Protein AF-0000000080758838 (afdb_homodimer)

InterPro domains:
  IPR000086 NUDIX hydrolase domain [PF00293] (5-120)
  IPR000086 NUDIX hydrolase domain [PS51462] (2-127)
  IPR003561 Mutator MutT [TIGR00586] (2-124)
  IPR015797 NUDIX hydrolase-like domain superfamily [SSF55811] (3-125)
  IPR020084 NUDIX hydrolase, conserved site [PS00893] (37-58)
  IPR020476 NUDIX hydrolase [PR00502] (32-46)
  IPR020476 NUDIX hydrolase [PR00502] (46-61)
  IPR047127 Mutator MutT-like [PTHR47707] (1-128)

Organism: Acetivibrio thermocellus (strain ATCC 27405 / DSM 1237 / JCM 9322 / NBRC 103400 / NCIMB 10682 / NRRL B-4536 / VPI 7372) (NCBI:txid203119)

Structure (mmCIF, N/CA/C/O backbone):
data_AF-0000000080758838-model_v1
#
loop_
_entity.id
_entity.type
_entity.pdbx_description
1 polymer '8-oxo-dGTP diphosphatase'
#
loop_
_atom_site.group_PDB
_atom_site.id
_atom_site.type_symbol
_atom_site.label_atom_id
_atom_site.label_alt_id
_atom_site.label_comp_id
_atom_site.label_asym_id
_atom_site.label_entity_id
_atom_site.label_seq_id
_atom_site.pdbx_PDB_ins_code
_atom_site.Cartn_x
_atom_site.Cartn_y
_atom_site.Cartn_z
_atom_site.occupancy
_atom_site.B_iso_or_equiv
_atom_site.auth_seq_id
_atom_site.auth_comp_id
_atom_site.auth_asym_id
_atom_site.auth_atom_id
_atom_site.pdbx_PDB_model_num
ATOM 1 N N . MET A 1 1 ? 17.234 22.312 -9.531 1 56.88 1 MET A N 1
ATOM 2 C CA . MET A 1 1 ? 16.984 20.875 -9.5 1 56.88 1 MET A CA 1
ATOM 3 C C . MET A 1 1 ? 15.477 20.609 -9.43 1 56.88 1 MET A C 1
ATOM 5 O O . MET A 1 1 ? 14.719 21.406 -8.883 1 56.88 1 MET A O 1
ATOM 9 N N . GLU A 1 2 ? 14.961 19.844 -10.25 1 81.38 2 GLU A N 1
ATOM 10 C CA . GLU A 1 2 ? 13.516 19.625 -10.359 1 81.38 2 GLU A CA 1
ATOM 11 C C . GLU A 1 2 ? 12.938 19.109 -9.039 1 81.38 2 GLU A C 1
ATOM 13 O O . GLU A 1 2 ? 13.539 18.266 -8.383 1 81.38 2 GLU A O 1
ATOM 18 N N . ARG A 1 3 ? 12.039 19.953 -8.43 1 90.69 3 ARG A N 1
ATOM 19 C CA . ARG A 1 3 ? 11.422 19.625 -7.148 1 90.69 3 ARG A CA 1
ATOM 20 C C . ARG A 1 3 ? 10.258 18.656 -7.336 1 90.69 3 ARG A C 1
ATOM 22 O O . ARG A 1 3 ? 9.469 18.797 -8.273 1 90.69 3 ARG A O 1
ATOM 29 N N . ILE A 1 4 ? 10.258 17.656 -6.535 1 92.5 4 ILE A N 1
ATOM 30 C CA . ILE A 1 4 ? 9.164 16.688 -6.539 1 92.5 4 ILE A CA 1
ATOM 31 C C . ILE A 1 4 ? 8.031 17.203 -5.652 1 92.5 4 ILE A C 1
ATOM 33 O O . ILE A 1 4 ? 8.258 17.641 -4.52 1 92.5 4 ILE A O 1
ATOM 37 N N . ARG A 1 5 ? 6.797 17.203 -6.219 1 96.12 5 ARG A N 1
ATOM 38 C CA . ARG A 1 5 ? 5.637 17.641 -5.449 1 96.12 5 ARG A CA 1
ATOM 39 C C . ARG A 1 5 ? 5.008 16.469 -4.703 1 96.12 5 ARG A C 1
ATOM 41 O O . ARG A 1 5 ? 4.691 15.438 -5.305 1 96.12 5 ARG A O 1
ATOM 48 N N . VAL A 1 6 ? 4.906 16.641 -3.379 1 96.06 6 VAL A N 1
ATOM 49 C CA . VAL A 1 6 ? 4.402 15.602 -2.492 1 96.06 6 VAL A CA 1
ATOM 50 C C . VAL A 1 6 ? 3.262 16.156 -1.641 1 96.06 6 VAL A C 1
ATOM 52 O O . VAL A 1 6 ? 3.293 17.312 -1.235 1 96.06 6 VAL A O 1
ATOM 55 N N . THR A 1 7 ? 2.229 15.273 -1.434 1 97.94 7 THR A N 1
ATOM 56 C CA . THR A 1 7 ? 1.111 15.727 -0.614 1 97.94 7 THR A CA 1
ATOM 57 C C . THR A 1 7 ? 1.158 15.078 0.769 1 97.94 7 THR A C 1
ATOM 59 O O . THR A 1 7 ? 1.726 14 0.937 1 97.94 7 THR A O 1
ATOM 62 N N . ALA A 1 8 ? 0.613 15.789 1.755 1 98.06 8 ALA A N 1
ATOM 63 C CA . ALA A 1 8 ? 0.454 15.32 3.131 1 98.06 8 ALA A CA 1
ATOM 64 C C . ALA A 1 8 ? -0.954 15.609 3.646 1 98.06 8 ALA A C 1
ATOM 66 O O . ALA A 1 8 ? -1.456 16.734 3.508 1 98.06 8 ALA A O 1
ATOM 67 N N . GLY A 1 9 ? -1.593 14.633 4.176 1 98.31 9 GLY A N 1
ATOM 68 C CA . GLY A 1 9 ? -2.936 14.781 4.711 1 98.31 9 GLY A CA 1
ATOM 69 C C . GLY A 1 9 ? -2.961 14.945 6.219 1 98.31 9 GLY A C 1
ATOM 70 O O . GLY A 1 9 ? -2.51 14.062 6.953 1 98.31 9 GLY A O 1
ATOM 71 N N . ILE A 1 10 ? -3.494 16.047 6.652 1 98.31 10 ILE A N 1
ATOM 72 C CA . ILE A 1 10 ? -3.703 16.297 8.07 1 98.31 10 ILE A CA 1
ATOM 73 C C . ILE A 1 10 ? -5.117 15.875 8.469 1 98.31 10 ILE A C 1
ATOM 75 O O . ILE A 1 10 ? -6.082 16.594 8.203 1 98.31 10 ILE A O 1
ATOM 79 N N . ILE A 1 11 ? -5.207 14.734 9.102 1 97.56 11 ILE A N 1
ATOM 80 C CA . ILE A 1 11 ? -6.496 14.188 9.516 1 97.56 11 ILE A CA 1
ATOM 81 C C . ILE A 1 11 ? -6.652 14.328 11.031 1 97.56 11 ILE A C 1
ATOM 83 O O . ILE A 1 11 ? -5.879 13.75 11.797 1 97.56 11 ILE A O 1
ATOM 87 N N . ILE A 1 12 ? -7.629 15.086 11.352 1 94.38 12 ILE A N 1
ATOM 88 C CA . ILE A 1 12 ? -7.836 15.375 12.766 1 94.38 12 ILE A CA 1
ATOM 89 C C . ILE A 1 12 ? -9.156 14.766 13.234 1 94.38 12 ILE A C 1
ATOM 91 O O . ILE A 1 12 ? -10.172 14.875 12.547 1 94.38 12 ILE A O 1
ATOM 95 N N . ASN A 1 13 ? -9.047 14 14.258 1 92.12 13 ASN A N 1
ATOM 96 C CA . ASN A 1 13 ? -10.211 13.398 14.906 1 92.12 13 ASN A CA 1
ATOM 97 C C . ASN A 1 13 ? -10.117 13.508 16.422 1 92.12 13 ASN A C 1
ATOM 99 O O . ASN A 1 13 ? -9.188 12.977 17.031 1 92.12 13 ASN A O 1
ATOM 103 N N . ASN A 1 14 ? -11.164 14.133 17.016 1 92.12 14 ASN A N 1
ATOM 104 C CA . ASN A 1 14 ? -11.219 14.266 18.469 1 92.12 14 ASN A CA 1
ATOM 105 C C . ASN A 1 14 ? -9.898 14.797 19.031 1 92.12 14 ASN A C 1
ATOM 107 O O . ASN A 1 14 ? -9.312 14.172 19.922 1 92.12 14 ASN A O 1
ATOM 111 N N . ASP A 1 15 ? -9.344 15.867 18.469 1 92.94 15 ASP A N 1
ATOM 112 C CA . ASP A 1 15 ? -8.164 16.609 18.906 1 92.94 15 ASP A CA 1
ATOM 113 C C . ASP A 1 15 ? -6.898 15.781 18.75 1 92.94 15 ASP A C 1
ATOM 115 O O . ASP A 1 15 ? -5.879 16.062 19.391 1 92.94 15 ASP A O 1
ATOM 119 N N . LYS A 1 16 ? -7.043 14.773 18.031 1 96.19 16 LYS A N 1
ATOM 120 C CA . LYS A 1 16 ? -5.875 13.969 17.672 1 96.19 16 LYS A CA 1
ATOM 121 C C . LYS A 1 16 ? -5.605 14.016 16.172 1 96.19 16 LYS A C 1
ATOM 123 O O . LYS A 1 16 ? -6.535 14.133 15.375 1 96.19 16 LYS A O 1
ATOM 128 N N . VAL A 1 17 ? -4.352 13.898 15.883 1 97.5 17 VAL A N 1
ATOM 129 C CA . VAL A 1 17 ? -3.941 13.922 14.484 1 97.5 17 VAL A CA 1
ATOM 130 C C . VAL A 1 17 ? -3.312 12.586 14.109 1 97.5 17 VAL A C 1
ATOM 132 O O . VAL A 1 17 ? -2.578 11.992 14.898 1 97.5 17 VAL A O 1
ATOM 135 N N . LEU A 1 18 ? -3.623 12.141 12.906 1 97.44 18 LEU A N 1
ATOM 136 C CA . LEU A 1 18 ? -3.109 10.867 12.414 1 97.44 18 LEU A CA 1
ATOM 137 C C . LEU A 1 18 ? -1.712 11.039 11.828 1 97.44 18 LEU A C 1
ATOM 139 O O . LEU A 1 18 ? -1.497 11.891 10.961 1 97.44 18 LEU A O 1
ATOM 143 N N . ILE A 1 19 ? -0.717 10.266 12.328 1 97.62 19 ILE A N 1
ATOM 144 C CA . ILE A 1 19 ? 0.605 10.203 11.719 1 97.62 19 ILE A CA 1
ATOM 145 C C . ILE A 1 19 ? 0.979 8.75 11.445 1 97.62 19 ILE A C 1
ATOM 147 O O . ILE A 1 19 ? 0.386 7.828 12.008 1 97.62 19 ILE A O 1
ATOM 151 N N . THR A 1 20 ? 1.889 8.531 10.516 1 95.12 20 THR A N 1
ATOM 152 C CA . THR A 1 20 ? 2.352 7.207 10.125 1 95.12 20 THR A CA 1
ATOM 153 C C . THR A 1 20 ? 3.871 7.109 10.234 1 95.12 20 THR A C 1
ATOM 155 O O . THR A 1 20 ? 4.574 8.109 10.078 1 95.12 20 THR A O 1
ATOM 158 N N . ARG A 1 21 ? 4.309 5.891 10.562 1 93 21 ARG A N 1
ATOM 159 C CA . ARG A 1 21 ? 5.746 5.668 10.711 1 93 21 ARG A CA 1
ATOM 160 C C . ARG A 1 21 ? 6.309 4.922 9.5 1 93 21 ARG A C 1
ATOM 162 O O . ARG A 1 21 ? 5.742 3.92 9.062 1 93 21 ARG A O 1
ATOM 169 N N . ARG A 1 22 ? 7.402 5.496 9.023 1 87.5 22 ARG A N 1
ATOM 170 C CA . ARG A 1 22 ? 8.094 4.816 7.938 1 87.5 22 ARG A CA 1
ATOM 171 C C . ARG A 1 22 ? 8.602 3.447 8.383 1 87.5 22 ARG A C 1
ATOM 173 O O . ARG A 1 22 ? 9.242 3.326 9.43 1 87.5 22 ARG A O 1
ATOM 180 N N . ALA A 1 23 ? 8.391 2.465 7.578 1 81.62 23 ALA A N 1
ATOM 181 C CA . ALA A 1 23 ? 8.766 1.089 7.887 1 81.62 23 ALA A CA 1
ATOM 182 C C . ALA A 1 23 ? 10.281 0.921 7.867 1 81.62 23 ALA A C 1
ATOM 184 O O . ALA A 1 23 ? 11 1.734 7.273 1 81.62 23 ALA A O 1
ATOM 185 N N . PRO A 1 24 ? 10.883 -0.05 8.562 1 76.44 24 PRO A N 1
ATOM 186 C CA . PRO A 1 24 ? 12.328 -0.247 8.711 1 76.44 24 PRO A CA 1
ATOM 187 C C . PRO A 1 24 ? 13.047 -0.341 7.367 1 76.44 24 PRO A C 1
ATOM 189 O O . PRO A 1 24 ? 14.211 0.054 7.258 1 76.44 24 PRO A O 1
ATOM 192 N N . ASN A 1 25 ? 12.445 -0.751 6.352 1 71.06 25 ASN A N 1
ATOM 193 C CA . ASN A 1 25 ? 13.141 -0.946 5.086 1 71.06 25 ASN A CA 1
ATOM 194 C C . ASN A 1 25 ? 12.906 0.223 4.133 1 71.06 25 ASN A C 1
ATOM 196 O O . ASN A 1 25 ? 13.336 0.184 2.977 1 71.06 25 ASN A O 1
ATOM 200 N N . GLU A 1 26 ? 12.352 1.228 4.613 1 74.88 26 GLU A N 1
ATOM 201 C CA . GLU A 1 26 ? 12.07 2.422 3.822 1 74.88 26 GLU A CA 1
ATOM 202 C C . GLU A 1 26 ? 13.094 3.518 4.094 1 74.88 26 GLU A C 1
ATOM 204 O O . GLU A 1 26 ? 13.859 3.438 5.059 1 74.88 26 GLU A O 1
ATOM 209 N N . ASN A 1 27 ? 13.141 4.418 3.121 1 77.56 27 ASN A N 1
ATOM 210 C CA . ASN A 1 27 ? 13.891 5.633 3.418 1 77.56 27 ASN A CA 1
ATOM 211 C C . ASN A 1 27 ? 13.344 6.348 4.648 1 77.56 27 ASN A C 1
ATOM 213 O O . ASN A 1 27 ? 12.125 6.406 4.848 1 77.56 27 ASN A O 1
ATOM 217 N N . PHE A 1 28 ? 14.273 6.824 5.535 1 85.81 28 PHE A N 1
ATOM 218 C CA . PHE A 1 28 ? 13.914 7.531 6.762 1 85.81 28 PHE A CA 1
ATOM 219 C C . PHE A 1 28 ? 13.148 6.613 7.711 1 85.81 28 PHE A C 1
ATOM 221 O O . PHE A 1 28 ? 12.164 7.023 8.32 1 85.81 28 PHE A O 1
ATOM 228 N N . ALA A 1 29 ? 13.641 5.395 7.742 1 85.56 29 ALA A N 1
ATOM 229 C CA . ALA A 1 29 ? 13 4.363 8.555 1 85.56 29 ALA A CA 1
ATOM 230 C C . ALA A 1 29 ? 12.844 4.824 10 1 85.56 29 ALA A C 1
ATOM 232 O O . ALA A 1 29 ? 13.766 5.398 10.578 1 85.56 29 ALA A O 1
ATOM 233 N N . GLY A 1 30 ? 11.617 4.594 10.508 1 90.06 30 GLY A N 1
ATOM 234 C CA . GLY A 1 30 ? 11.359 4.914 11.898 1 90.06 30 GLY A CA 1
ATOM 235 C C . GLY A 1 30 ? 10.82 6.316 12.094 1 90.06 30 GLY A C 1
ATOM 236 O O . GLY A 1 30 ? 10.289 6.641 13.164 1 90.06 30 GLY A O 1
ATOM 237 N N . GLY A 1 31 ? 10.977 7.148 11.055 1 94.5 31 GLY A N 1
ATOM 238 C CA . GLY A 1 31 ? 10.453 8.5 11.133 1 94.5 31 GLY A CA 1
ATOM 239 C C . GLY A 1 31 ? 8.945 8.562 10.953 1 94.5 31 GLY A C 1
ATOM 240 O O . GLY A 1 31 ? 8.367 7.777 10.203 1 94.5 31 GLY A O 1
ATOM 241 N N . TRP A 1 32 ? 8.328 9.492 11.664 1 96.69 32 TRP A N 1
ATOM 242 C CA . TRP A 1 32 ? 6.895 9.719 11.539 1 96.69 32 TRP A CA 1
ATOM 243 C C . TRP A 1 32 ? 6.598 10.828 10.539 1 96.69 32 TRP A C 1
ATOM 245 O O . TRP A 1 32 ? 7.395 11.75 10.375 1 96.69 32 TRP A O 1
ATOM 255 N N . GLU A 1 33 ? 5.523 10.633 9.891 1 97.12 33 GLU A N 1
ATOM 256 C CA . GLU A 1 33 ? 5.109 11.633 8.914 1 97.12 33 GLU A CA 1
ATOM 257 C C . GLU A 1 33 ? 3.594 11.641 8.734 1 97.12 33 GLU A C 1
ATOM 259 O O . GLU A 1 33 ? 2.904 10.734 9.211 1 97.12 33 GLU A O 1
ATOM 264 N N . PHE A 1 34 ? 3.098 12.781 8.188 1 98.06 34 PHE A N 1
ATOM 265 C CA . PHE A 1 34 ? 1.712 12.789 7.734 1 98.06 34 PHE A CA 1
ATOM 266 C C . PHE A 1 34 ? 1.54 11.906 6.504 1 98.06 34 PHE A C 1
ATOM 268 O O . PHE A 1 34 ? 2.391 11.906 5.609 1 98.06 34 PHE A O 1
ATOM 275 N N . PRO A 1 35 ? 0.499 11.07 6.559 1 96.25 35 PRO A N 1
ATOM 276 C CA . PRO A 1 35 ? 0.304 10.219 5.387 1 96.25 35 PRO A CA 1
ATOM 277 C C . PRO A 1 35 ? 0.056 11.016 4.109 1 96.25 35 PRO A C 1
ATOM 279 O O . PRO A 1 35 ? -0.562 12.086 4.156 1 96.25 35 PRO A O 1
ATOM 282 N N . GLY A 1 36 ? 0.471 10.492 3.002 1 94.5 36 GLY A N 1
ATOM 283 C CA . GLY A 1 36 ? 0.402 11.109 1.687 1 94.5 36 GLY A CA 1
ATOM 284 C C . GLY A 1 36 ? 1.369 10.492 0.689 1 94.5 36 GLY A C 1
ATOM 285 O O . GLY A 1 36 ? 1.672 9.305 0.761 1 94.5 36 GLY A O 1
ATOM 286 N N . GLY A 1 37 ? 1.716 11.336 -0.362 1 92.25 37 GLY A N 1
ATOM 287 C CA . GLY A 1 37 ? 2.619 10.781 -1.356 1 92.25 37 GLY A CA 1
ATOM 288 C C . GLY A 1 37 ? 2.857 11.711 -2.531 1 92.25 37 GLY A C 1
ATOM 289 O O . GLY A 1 37 ? 2.461 12.883 -2.496 1 92.25 37 GLY A O 1
ATOM 290 N N . LYS A 1 38 ? 3.543 11.133 -3.506 1 91.19 38 LYS A N 1
ATOM 291 C CA . LYS A 1 38 ? 3.969 11.914 -4.66 1 91.19 38 LYS A CA 1
ATOM 292 C C . LYS A 1 38 ? 2.807 12.164 -5.617 1 91.19 38 LYS A C 1
ATOM 294 O O . LYS A 1 38 ? 1.995 11.273 -5.863 1 91.19 38 LYS A O 1
ATOM 299 N N . ILE A 1 39 ? 2.764 13.383 -6.141 1 92.31 39 ILE A N 1
ATOM 300 C CA . ILE A 1 39 ? 1.761 13.75 -7.133 1 92.31 39 ILE A CA 1
ATOM 301 C C . ILE A 1 39 ? 2.148 13.18 -8.492 1 92.31 39 ILE A C 1
ATOM 303 O O . ILE A 1 39 ? 3.289 13.328 -8.938 1 92.31 39 ILE A O 1
ATOM 307 N N . GLU A 1 40 ? 1.249 12.445 -9.102 1 81.88 40 GLU A N 1
ATOM 308 C CA . GLU A 1 40 ? 1.467 11.906 -10.438 1 81.88 40 GLU A CA 1
ATOM 309 C C . GLU A 1 40 ? 1.06 12.906 -11.516 1 81.88 40 GLU A C 1
ATOM 311 O O . GLU A 1 40 ? 0.452 13.938 -11.219 1 81.88 40 GLU A O 1
ATOM 316 N N . ALA A 1 41 ? 1.342 12.445 -12.734 1 83.69 41 ALA A N 1
ATOM 317 C CA . ALA A 1 41 ? 1.041 13.328 -13.859 1 83.69 41 ALA A CA 1
ATOM 318 C C . ALA A 1 41 ? -0.465 13.508 -14.031 1 83.69 41 ALA A C 1
ATOM 320 O O . ALA A 1 41 ? -1.231 12.555 -13.859 1 83.69 41 ALA A O 1
ATOM 321 N N . ASP A 1 42 ? -1 14.719 -14.25 1 88.56 42 ASP A N 1
ATOM 322 C CA . ASP A 1 42 ? -2.371 15.055 -14.617 1 88.56 42 ASP A CA 1
ATOM 323 C C . ASP A 1 42 ? -3.305 14.953 -13.414 1 88.56 42 ASP A C 1
ATOM 325 O O . ASP A 1 42 ? -4.484 14.625 -13.562 1 88.56 42 ASP A O 1
ATOM 329 N N . GLU A 1 43 ? -2.822 14.961 -12.195 1 90.75 43 GLU A N 1
ATOM 330 C CA . GLU A 1 43 ? -3.689 14.984 -11.023 1 90.75 43 GLU A CA 1
ATOM 331 C C . GLU A 1 43 ? -3.449 16.234 -10.188 1 90.75 43 GLU A C 1
ATOM 333 O O . GLU A 1 43 ? -2.336 16.766 -10.164 1 90.75 43 GLU A O 1
ATOM 338 N N . THR A 1 44 ? -4.543 16.734 -9.594 1 95.88 44 THR A N 1
ATOM 339 C CA . THR A 1 44 ? -4.41 17.812 -8.625 1 95.88 44 THR A CA 1
ATOM 340 C C . THR A 1 44 ? -3.875 17.281 -7.293 1 95.88 44 THR A C 1
ATOM 342 O O . THR A 1 44 ? -3.934 16.094 -7.027 1 95.88 44 THR A O 1
ATOM 345 N N . PRO A 1 45 ? -3.357 18.156 -6.484 1 96.5 45 PRO A N 1
ATOM 346 C CA . PRO A 1 45 ? -2.893 17.734 -5.164 1 96.5 45 PRO A CA 1
ATOM 347 C C . PRO A 1 45 ? -3.988 17.047 -4.34 1 96.5 45 PRO A C 1
ATOM 349 O O . PRO A 1 45 ? -3.723 16.078 -3.639 1 96.5 45 PRO A O 1
ATOM 352 N N . GLU A 1 46 ? -5.168 17.578 -4.469 1 97.19 46 GLU A N 1
ATOM 353 C CA . GLU A 1 46 ? -6.293 17.016 -3.729 1 97.19 46 GLU A CA 1
ATOM 354 C C . GLU A 1 46 ? -6.613 15.609 -4.207 1 97.19 46 GLU A C 1
ATOM 356 O O . GLU A 1 46 ? -6.855 14.711 -3.395 1 97.19 46 GLU A O 1
ATOM 361 N N . GLU A 1 47 ? -6.613 15.445 -5.461 1 94.88 47 GLU A N 1
ATOM 362 C CA . GLU A 1 47 ? -6.852 14.133 -6.051 1 94.88 47 GLU A CA 1
ATOM 363 C C . GLU A 1 47 ? -5.762 13.141 -5.652 1 94.88 47 GLU A C 1
ATOM 365 O O . GLU A 1 47 ? -6.047 11.984 -5.348 1 94.88 47 GLU A O 1
ATOM 370 N N . CYS A 1 48 ? -4.535 13.594 -5.758 1 93.19 48 CYS A N 1
ATOM 371 C CA . CYS A 1 48 ? -3.395 12.789 -5.344 1 93.19 48 CYS A CA 1
ATOM 372 C C . CYS A 1 48 ? -3.562 12.297 -3.91 1 93.19 48 CYS A C 1
ATOM 374 O O . CYS A 1 48 ? -3.416 11.109 -3.633 1 93.19 48 CYS A O 1
ATOM 376 N N . LEU A 1 49 ? -3.912 13.227 -3.053 1 95.88 49 LEU A N 1
ATOM 377 C CA . LEU A 1 49 ? -4.02 12.93 -1.629 1 95.88 49 LEU A CA 1
ATOM 378 C C . LEU A 1 49 ? -5.113 11.898 -1.372 1 95.88 49 LEU A C 1
ATOM 380 O O . LEU A 1 49 ? -4.914 10.945 -0.616 1 95.88 49 LEU A O 1
ATOM 384 N N . ALA A 1 50 ? -6.27 12.086 -2.006 1 94.56 50 ALA A N 1
ATOM 385 C CA . ALA A 1 50 ? -7.375 11.141 -1.873 1 94.56 50 ALA A CA 1
ATOM 386 C C . ALA A 1 50 ? -6.957 9.742 -2.33 1 94.56 50 ALA A C 1
ATOM 388 O O . ALA A 1 50 ? -7.254 8.75 -1.663 1 94.56 50 ALA A O 1
ATOM 389 N N . ARG A 1 51 ? -6.277 9.672 -3.41 1 86.06 51 ARG A N 1
ATOM 390 C CA . ARG A 1 51 ? -5.82 8.391 -3.953 1 86.06 51 ARG A CA 1
ATOM 391 C C . ARG A 1 51 ? -4.789 7.746 -3.035 1 86.06 51 ARG A C 1
ATOM 393 O O . ARG A 1 51 ? -4.902 6.562 -2.707 1 86.06 51 ARG A O 1
ATOM 400 N N . GLU A 1 52 ? -3.785 8.445 -2.633 1 89.12 52 GLU A N 1
ATOM 401 C CA . GLU A 1 52 ? -2.711 7.922 -1.796 1 89.12 52 GLU A CA 1
ATOM 402 C C . GLU A 1 52 ? -3.252 7.395 -0.47 1 89.12 52 GLU A C 1
ATOM 404 O O . GLU A 1 52 ? -2.811 6.352 0.014 1 89.12 52 GLU A O 1
ATOM 409 N N . LEU A 1 53 ? -4.199 8.109 0.18 1 92.38 53 LEU A N 1
ATOM 410 C CA . LEU A 1 53 ? -4.727 7.703 1.479 1 92.38 53 LEU A CA 1
ATOM 411 C C . LEU A 1 53 ? -5.59 6.453 1.352 1 92.38 53 LEU A C 1
ATOM 413 O O . LEU A 1 53 ? -5.621 5.621 2.26 1 92.38 53 LEU A O 1
ATOM 417 N N . LYS A 1 54 ? -6.25 6.363 0.232 1 86.88 54 LYS A N 1
ATOM 418 C CA . LYS A 1 54 ? -6.969 5.121 -0.054 1 86.88 54 LYS A CA 1
ATOM 419 C C . LYS A 1 54 ? -6.004 3.951 -0.212 1 86.88 54 LYS A C 1
ATOM 421 O O . LYS A 1 54 ? -6.219 2.881 0.357 1 86.88 54 LYS A O 1
ATOM 426 N N . GLU A 1 55 ? -4.949 4.184 -0.897 1 77.31 55 GLU A N 1
ATOM 427 C CA . GLU A 1 55 ? -3.967 3.137 -1.177 1 77.31 55 GLU A CA 1
ATOM 428 C C . GLU A 1 55 ? -3.184 2.766 0.079 1 77.31 55 GLU A C 1
ATOM 430 O O . GLU A 1 55 ? -2.945 1.585 0.342 1 77.31 55 GLU A O 1
ATOM 435 N N . GLU A 1 56 ? -2.74 3.744 0.853 1 84.31 56 GLU A N 1
ATOM 436 C CA . GLU A 1 56 ? -1.85 3.523 1.988 1 84.31 56 GLU A CA 1
ATOM 437 C C . GLU A 1 56 ? -2.625 3.045 3.213 1 84.31 56 GLU A C 1
ATOM 439 O O . GLU A 1 56 ? -2.135 2.209 3.977 1 84.31 56 GLU A O 1
ATOM 444 N N . LEU A 1 57 ? -3.852 3.588 3.355 1 87.44 57 LEU A N 1
ATOM 445 C CA . LEU A 1 57 ? -4.547 3.416 4.625 1 87.44 57 LEU A CA 1
ATOM 446 C C . LEU A 1 57 ? -5.949 2.861 4.406 1 87.44 57 LEU A C 1
ATOM 448 O O . LEU A 1 57 ? -6.676 2.596 5.367 1 87.44 57 LEU A O 1
ATOM 452 N N . ASN A 1 58 ? -6.367 2.777 3.209 1 83.75 58 ASN A N 1
ATOM 453 C CA . ASN A 1 58 ? -7.68 2.262 2.832 1 83.75 58 ASN A CA 1
ATOM 454 C C . ASN A 1 58 ? -8.805 3.137 3.381 1 83.75 58 ASN A C 1
ATOM 456 O O . ASN A 1 58 ? -9.82 2.625 3.846 1 83.75 58 ASN A O 1
ATOM 460 N N . ILE A 1 59 ? -8.617 4.41 3.314 1 89.56 59 ILE A N 1
ATOM 461 C CA . ILE A 1 59 ? -9.656 5.328 3.771 1 89.56 59 ILE A CA 1
ATOM 462 C C . ILE A 1 59 ? -10.008 6.309 2.654 1 89.56 59 ILE A C 1
ATOM 464 O O . ILE A 1 59 ? -9.148 6.668 1.844 1 89.56 59 ILE A O 1
ATOM 468 N N . THR A 1 60 ? -11.273 6.695 2.643 1 93.81 60 THR A N 1
ATOM 469 C CA . THR A 1 60 ? -11.758 7.766 1.78 1 93.81 60 THR A CA 1
ATOM 470 C C . THR A 1 60 ? -11.859 9.078 2.555 1 93.81 60 THR A C 1
ATOM 472 O O . THR A 1 60 ? -12.43 9.117 3.646 1 93.81 60 THR A O 1
ATOM 475 N N . VAL A 1 61 ? -11.234 10.086 1.937 1 96.5 61 VAL A N 1
ATOM 476 C CA . VAL A 1 61 ? -11.211 11.336 2.684 1 96.5 61 VAL A CA 1
ATOM 477 C C . VAL A 1 61 ? -11.836 12.453 1.847 1 96.5 61 VAL A C 1
ATOM 479 O O . VAL A 1 61 ? -11.891 12.359 0.618 1 96.5 61 VAL A O 1
ATOM 482 N N . SER A 1 62 ? -12.406 13.375 2.545 1 96.56 62 SER A N 1
ATOM 483 C CA . SER A 1 62 ? -12.703 14.695 1.989 1 96.56 62 SER A CA 1
ATOM 484 C C . SER A 1 62 ? -11.594 15.688 2.297 1 96.56 62 SER A C 1
ATOM 486 O O . SER A 1 62 ? -11.188 15.836 3.453 1 96.56 62 SER A O 1
ATOM 488 N N . VAL A 1 63 ? -11.078 16.312 1.222 1 96.38 63 VAL A N 1
ATOM 489 C CA . VAL A 1 63 ? -10.047 17.328 1.415 1 96.38 63 VAL A CA 1
ATOM 490 C C . VAL A 1 63 ? -10.703 18.672 1.735 1 96.38 63 VAL A C 1
ATOM 492 O O . VAL A 1 63 ? -11.406 19.234 0.899 1 96.38 63 VAL A O 1
ATOM 495 N N . GLU A 1 64 ? -10.531 19.172 2.941 1 92.81 64 GLU A N 1
ATOM 496 C CA . GLU A 1 64 ? -11.273 20.312 3.465 1 92.81 64 GLU A CA 1
ATOM 497 C C . GLU A 1 64 ? -10.617 21.641 3.066 1 92.81 64 GLU A C 1
ATOM 499 O O . GLU A 1 64 ? -11.297 22.641 2.852 1 92.81 64 GLU A O 1
ATOM 504 N N . GLY A 1 65 ? -9.219 21.594 3.234 1 94.62 65 GLY A N 1
ATOM 505 C CA . GLY A 1 65 ? -8.562 22.859 2.918 1 94.62 65 GLY A CA 1
ATOM 506 C C . GLY A 1 65 ? -7.051 22.766 2.949 1 94.62 65 GLY A C 1
ATOM 507 O O . GLY A 1 65 ? -6.488 21.875 3.572 1 94.62 65 GLY A O 1
ATOM 508 N N . PHE A 1 66 ? -6.543 23.844 2.258 1 97.25 66 PHE A N 1
ATOM 509 C CA . PHE A 1 66 ? -5.094 23.984 2.189 1 97.25 66 PHE A CA 1
ATOM 510 C C . PHE A 1 66 ? -4.527 24.406 3.539 1 97.25 66 PHE A C 1
ATOM 512 O O . PHE A 1 66 ? -5.098 25.266 4.215 1 97.25 66 PHE A O 1
ATOM 519 N N . CYS A 1 67 ? -3.504 23.719 3.973 1 97.25 67 CYS A N 1
ATOM 520 C CA . CYS A 1 67 ? -2.811 24.094 5.199 1 97.25 67 CYS A CA 1
ATOM 521 C C . CYS A 1 67 ? -1.574 24.922 4.891 1 97.25 67 CYS A C 1
ATOM 523 O O . CYS A 1 67 ? -1.561 26.141 5.125 1 97.25 67 CYS A O 1
ATOM 525 N N . THR A 1 68 ? -0.594 24.25 4.332 1 97.62 68 THR A N 1
ATOM 526 C CA . THR A 1 68 ? 0.638 24.953 3.98 1 97.62 68 THR A CA 1
ATOM 527 C C . THR A 1 68 ? 1.446 24.141 2.969 1 97.62 68 THR A C 1
ATOM 529 O O . THR A 1 68 ? 1.079 23.016 2.629 1 97.62 68 THR A O 1
ATOM 532 N N . GLU A 1 69 ? 2.393 24.844 2.445 1 97.5 69 GLU A N 1
ATOM 533 C CA . GLU A 1 69 ? 3.381 24.219 1.564 1 97.5 69 GLU A CA 1
ATOM 534 C C . GLU A 1 69 ? 4.797 24.453 2.074 1 97.5 69 GLU A C 1
ATOM 536 O O . GLU A 1 69 ? 5.168 25.594 2.396 1 97.5 69 GLU A O 1
ATOM 541 N N . VAL A 1 70 ? 5.535 23.297 2.158 1 97.31 70 VAL A N 1
ATOM 542 C CA . VAL A 1 70 ? 6.875 23.375 2.734 1 97.31 70 VAL A CA 1
ATOM 543 C C . VAL A 1 70 ? 7.898 22.844 1.729 1 97.31 70 VAL A C 1
ATOM 545 O O . VAL A 1 70 ? 7.93 21.656 1.435 1 97.31 70 VAL A O 1
ATOM 548 N N . PRO A 1 71 ? 8.734 23.828 1.256 1 96.69 71 PRO A N 1
ATOM 549 C CA . PRO A 1 71 ? 9.891 23.344 0.492 1 96.69 71 PRO A CA 1
ATOM 550 C C . PRO A 1 71 ? 10.977 22.75 1.382 1 96.69 71 PRO A C 1
ATOM 552 O O . PRO A 1 71 ? 11.297 23.312 2.432 1 96.69 71 PRO A O 1
ATOM 555 N N . TYR A 1 72 ? 11.438 21.562 0.991 1 95.31 72 TYR A N 1
ATOM 556 C CA . TYR A 1 72 ? 12.5 20.922 1.76 1 95.31 72 TYR A CA 1
ATOM 557 C C . TYR A 1 72 ? 13.523 20.266 0.837 1 95.31 72 TYR A C 1
ATOM 559 O O . TYR A 1 72 ? 13.156 19.562 -0.102 1 95.31 72 TYR A O 1
ATOM 567 N N . ASP A 1 73 ? 14.82 20.531 1.192 1 94.06 73 ASP A N 1
ATOM 568 C CA . ASP A 1 73 ? 15.914 19.969 0.406 1 94.06 73 ASP A CA 1
ATOM 569 C C . ASP A 1 73 ? 16.641 18.875 1.181 1 94.06 73 ASP A C 1
ATOM 571 O O . ASP A 1 73 ? 17.375 19.156 2.131 1 94.06 73 ASP A O 1
ATOM 575 N N . TYR A 1 74 ? 16.328 17.656 0.716 1 90.25 74 TYR A N 1
ATOM 576 C CA . TYR A 1 74 ? 17.172 16.578 1.216 1 90.25 74 TYR A CA 1
ATOM 577 C C . TYR A 1 74 ? 18.5 16.516 0.479 1 90.25 74 TYR A C 1
ATOM 579 O O . TYR A 1 74 ? 18.75 17.328 -0.413 1 90.25 74 TYR A O 1
ATOM 587 N N . ASP A 1 75 ? 19.438 15.617 0.871 1 87 75 ASP A N 1
ATOM 588 C CA . ASP A 1 75 ? 20.75 15.523 0.24 1 87 75 ASP A CA 1
ATOM 589 C C . ASP A 1 75 ? 20.625 15.156 -1.238 1 87 75 ASP A C 1
ATOM 591 O O . ASP A 1 75 ? 21.328 15.711 -2.082 1 87 75 ASP A O 1
ATOM 595 N N . ASP A 1 76 ? 19.75 14.328 -1.598 1 85.94 76 ASP A N 1
ATOM 596 C CA . ASP A 1 76 ? 19.703 13.766 -2.943 1 85.94 76 ASP A CA 1
ATOM 597 C C . ASP A 1 76 ? 18.438 14.211 -3.676 1 85.94 76 ASP A C 1
ATOM 599 O O . ASP A 1 76 ? 18.312 13.992 -4.883 1 85.94 76 ASP A O 1
ATOM 603 N N . ILE A 1 77 ? 17.516 14.789 -2.938 1 85.88 77 ILE A N 1
ATOM 604 C CA . ILE A 1 77 ? 16.25 15.141 -3.572 1 85.88 77 ILE A CA 1
ATOM 605 C C . ILE A 1 77 ? 15.688 16.422 -2.936 1 85.88 77 ILE A C 1
ATOM 607 O O . ILE A 1 77 ? 15.953 16.703 -1.764 1 85.88 77 ILE A O 1
ATOM 611 N N . SER A 1 78 ? 14.969 17.156 -3.73 1 94.62 78 SER A N 1
ATOM 612 C CA . SER A 1 78 ? 14.219 18.312 -3.26 1 94.62 78 SER A CA 1
ATOM 613 C C . SER A 1 78 ? 12.719 18.109 -3.436 1 94.62 78 SER A C 1
ATOM 615 O O . SER A 1 78 ? 12.266 17.672 -4.496 1 94.62 78 SER A O 1
ATOM 617 N N . ILE A 1 79 ? 11.977 18.453 -2.309 1 94.31 79 ILE A N 1
ATOM 618 C CA . ILE A 1 79 ? 10.539 18.234 -2.418 1 94.31 79 ILE A CA 1
ATOM 619 C C . ILE A 1 79 ? 9.789 19.5 -2.016 1 94.31 79 ILE A C 1
ATOM 621 O O . ILE A 1 79 ? 10.328 20.359 -1.312 1 94.31 79 ILE A O 1
ATOM 625 N N . ASP A 1 80 ? 8.609 19.656 -2.58 1 97.19 80 ASP A N 1
ATOM 626 C CA . ASP A 1 80 ? 7.57 20.547 -2.059 1 97.19 80 ASP A CA 1
ATOM 627 C C . ASP A 1 80 ? 6.449 19.75 -1.399 1 97.19 80 ASP A C 1
ATOM 629 O O . ASP A 1 80 ? 5.656 19.094 -2.084 1 97.19 80 ASP A O 1
ATOM 633 N N . LEU A 1 81 ? 6.438 19.797 -0.107 1 97.62 81 LEU A N 1
ATOM 634 C CA . LEU A 1 81 ? 5.41 19.094 0.653 1 97.62 81 LEU A CA 1
ATOM 635 C C . LEU A 1 81 ? 4.172 19.969 0.838 1 97.62 81 LEU A C 1
ATOM 637 O O . LEU A 1 81 ? 4.238 21.016 1.485 1 97.62 81 LEU A O 1
ATOM 641 N N . ILE A 1 82 ? 3.094 19.547 0.23 1 98.12 82 ILE A N 1
ATOM 642 C CA . ILE A 1 82 ? 1.849 20.297 0.241 1 98.12 82 ILE A CA 1
ATOM 643 C C . ILE A 1 82 ? 0.855 19.656 1.199 1 98.12 82 ILE A C 1
ATOM 645 O O . ILE A 1 82 ? 0.396 18.531 0.96 1 98.12 82 ILE A O 1
ATOM 649 N N . ALA A 1 83 ? 0.488 20.359 2.227 1 98.5 83 ALA A N 1
ATOM 650 C CA . ALA A 1 83 ? -0.326 19.797 3.303 1 98.5 83 ALA A CA 1
ATOM 651 C C . ALA A 1 83 ? -1.766 20.297 3.217 1 98.5 83 ALA A C 1
ATOM 653 O O . ALA A 1 83 ? -2.006 21.484 2.975 1 98.5 83 ALA A O 1
ATOM 654 N N . TYR A 1 84 ? -2.689 19.375 3.352 1 98.44 84 TYR A N 1
ATOM 655 C CA . TYR A 1 84 ? -4.117 19.688 3.359 1 98.44 84 TYR A CA 1
ATOM 656 C C . TYR A 1 84 ? -4.793 19.094 4.59 1 98.44 84 TYR A C 1
ATOM 658 O O . TYR A 1 84 ? -4.453 17.984 5.023 1 98.44 84 TYR A O 1
ATOM 666 N N . TYR A 1 85 ? -5.75 19.859 5.086 1 97.88 85 TYR A N 1
ATOM 667 C CA . TYR A 1 85 ? -6.648 19.281 6.082 1 97.88 85 TYR A CA 1
ATOM 668 C C . TYR A 1 85 ? -7.672 18.375 5.43 1 97.88 85 TYR A C 1
ATOM 670 O O . TYR A 1 85 ? -8.227 18.703 4.379 1 97.88 85 TYR A O 1
ATOM 678 N N . CYS A 1 86 ? -7.797 17.172 6.094 1 97.38 86 CYS A N 1
ATOM 679 C CA . CYS A 1 86 ? -8.711 16.172 5.555 1 97.38 86 CYS A CA 1
ATOM 680 C C . CYS A 1 86 ? -9.602 15.602 6.652 1 97.38 86 CYS A C 1
ATOM 682 O O . CYS A 1 86 ? -9.234 15.617 7.828 1 97.38 86 CYS A O 1
ATOM 684 N N . THR A 1 87 ? -10.766 15.07 6.199 1 96.25 87 THR A N 1
ATOM 685 C CA . THR A 1 87 ? -11.656 14.32 7.07 1 96.25 87 THR A CA 1
ATOM 686 C C . THR A 1 87 ? -11.984 12.953 6.469 1 96.25 87 THR A C 1
ATOM 688 O O . THR A 1 87 ? -12.219 12.844 5.266 1 96.25 87 THR A O 1
ATOM 691 N N . ILE A 1 88 ? -11.984 11.922 7.375 1 95.62 88 ILE A N 1
ATOM 692 C CA . ILE A 1 88 ? -12.359 10.594 6.91 1 95.62 88 ILE A CA 1
ATOM 693 C C . ILE A 1 88 ? -13.867 10.523 6.688 1 95.62 88 ILE A C 1
ATOM 695 O O . ILE A 1 88 ? -14.648 10.797 7.605 1 95.62 88 ILE A O 1
ATOM 699 N N . VAL A 1 89 ? -14.219 10.188 5.504 1 95.69 89 VAL A N 1
ATOM 700 C CA . VAL A 1 89 ? -15.648 10.133 5.207 1 95.69 89 VAL A CA 1
ATOM 701 C C . VAL A 1 89 ? -16.109 8.68 5.145 1 95.69 89 VAL A C 1
ATOM 703 O O . VAL A 1 89 ? -17.281 8.383 5.32 1 95.69 89 VAL A O 1
ATOM 706 N N . ASP A 1 90 ? -15.172 7.801 4.82 1 92.25 90 ASP A N 1
ATOM 707 C CA . ASP A 1 90 ? -15.477 6.375 4.773 1 92.25 90 ASP A CA 1
ATOM 708 C C . ASP A 1 90 ? -14.227 5.535 5.012 1 92.25 90 ASP A C 1
ATOM 710 O O . ASP A 1 90 ? -13.117 5.949 4.656 1 92.25 90 ASP A O 1
ATOM 714 N N . GLY A 1 91 ? -14.5 4.48 5.691 1 88 91 GLY A N 1
ATOM 715 C CA . GLY A 1 91 ? -13.422 3.523 5.855 1 88 91 GLY A CA 1
ATOM 716 C C . GLY A 1 91 ? -12.82 3.529 7.246 1 88 91 GLY A C 1
ATOM 717 O O . GLY A 1 91 ? -13.039 4.465 8.016 1 88 91 GLY A O 1
ATOM 718 N N . GLU A 1 92 ? -12.102 2.377 7.559 1 86.62 92 GLU A N 1
ATOM 719 C CA . GLU A 1 92 ? -11.242 2.236 8.727 1 86.62 92 GLU A CA 1
ATOM 720 C C . GLU A 1 92 ? -9.781 2.051 8.312 1 86.62 92 GLU A C 1
ATOM 722 O O . GLU A 1 92 ? -9.492 1.4 7.309 1 86.62 92 GLU A O 1
ATOM 727 N N . ILE A 1 93 ? -8.93 2.684 9.102 1 86.44 93 ILE A N 1
ATOM 728 C CA . ILE A 1 93 ? -7.52 2.682 8.734 1 86.44 93 ILE A CA 1
ATOM 729 C C . ILE A 1 93 ? -7.008 1.246 8.656 1 86.44 93 ILE A C 1
ATOM 731 O O . ILE A 1 93 ? -7.148 0.476 9.609 1 86.44 93 ILE A O 1
ATOM 735 N N . GLN A 1 94 ? -6.535 0.981 7.531 1 78.69 94 GLN A N 1
ATOM 736 C CA . GLN A 1 94 ? -5.848 -0.275 7.254 1 78.69 94 GLN A CA 1
ATOM 737 C C . GLN A 1 94 ? -4.562 -0.037 6.461 1 78.69 94 GLN A C 1
ATOM 739 O O . GLN A 1 94 ? -4.598 0.553 5.379 1 78.69 94 GLN A O 1
ATOM 744 N N . MET A 1 95 ? -3.42 -0.354 6.902 1 72.25 95 MET A N 1
ATOM 745 C CA . MET A 1 95 ? -2.135 0.028 6.324 1 72.25 95 MET A CA 1
ATOM 746 C C . MET A 1 95 ? -1.754 -0.909 5.184 1 72.25 95 MET A C 1
ATOM 748 O O . MET A 1 95 ? -0.866 -0.595 4.387 1 72.25 95 MET A O 1
ATOM 752 N N . SER A 1 96 ? -2.311 -2.025 5.059 1 70.12 96 SER A N 1
ATOM 753 C CA . SER A 1 96 ? -1.93 -2.932 3.98 1 70.12 96 SER A CA 1
ATOM 754 C C . SER A 1 96 ? -3.119 -3.76 3.508 1 70.12 96 SER A C 1
ATOM 756 O O . SER A 1 96 ? -4.047 -4.023 4.277 1 70.12 96 SER A O 1
ATOM 758 N N . VAL A 1 97 ? -3.154 -3.838 2.146 1 70.75 97 VAL A N 1
ATOM 759 C CA . VAL A 1 97 ? -4.145 -4.762 1.602 1 70.75 97 VAL A CA 1
ATOM 760 C C . VAL A 1 97 ? -3.9 -6.164 2.152 1 70.75 97 VAL A C 1
ATOM 762 O O . VAL A 1 97 ? -4.844 -6.93 2.365 1 70.75 97 VAL A O 1
ATOM 765 N N . HIS A 1 98 ? -2.67 -6.348 2.357 1 81.69 98 HIS A N 1
ATOM 766 C CA . HIS A 1 98 ? -2.287 -7.633 2.938 1 81.69 98 HIS A CA 1
ATOM 767 C C . HIS A 1 98 ? -1.646 -7.445 4.309 1 81.69 98 HIS A C 1
ATOM 769 O O . HIS A 1 98 ? -0.952 -6.453 4.547 1 81.69 98 HIS A O 1
ATOM 775 N N . ASP A 1 99 ? -1.973 -8.367 5.113 1 78.94 99 ASP A N 1
ATOM 776 C CA . ASP A 1 99 ? -1.411 -8.219 6.453 1 78.94 99 ASP A CA 1
ATOM 777 C C . ASP A 1 99 ? -0.258 -9.195 6.672 1 78.94 99 ASP A C 1
ATOM 779 O O . ASP A 1 99 ? 0.534 -9.031 7.602 1 78.94 99 ASP A O 1
ATOM 783 N N . LYS A 1 100 ? -0.161 -10.258 5.863 1 84.75 100 LYS A N 1
ATOM 784 C CA . LYS A 1 100 ? 0.895 -11.258 5.98 1 84.75 100 LYS A CA 1
ATOM 785 C C . LYS A 1 100 ? 1.354 -11.727 4.605 1 84.75 100 LYS A C 1
ATOM 787 O O . LYS A 1 100 ? 0.631 -11.578 3.617 1 84.75 100 LYS A O 1
ATOM 792 N N . TYR A 1 101 ? 2.57 -12.086 4.535 1 92.75 101 TYR A N 1
ATOM 793 C CA . TYR A 1 101 ? 3.057 -12.852 3.393 1 92.75 101 TYR A CA 1
ATOM 794 C C . TYR A 1 101 ? 3.736 -14.141 3.85 1 92.75 101 TYR A C 1
ATOM 796 O O . TYR A 1 101 ? 4.172 -14.242 5 1 92.75 101 TYR A O 1
ATOM 804 N N . LYS A 1 102 ? 3.77 -15.18 2.91 1 94.69 102 LYS A N 1
ATOM 805 C CA . LYS A 1 102 ? 4.43 -16.453 3.217 1 94.69 102 LYS A CA 1
ATOM 806 C C . LYS A 1 102 ? 5.133 -17.016 1.986 1 94.69 102 LYS A C 1
ATOM 808 O O . LYS A 1 102 ? 4.621 -16.906 0.869 1 94.69 102 LYS A O 1
ATOM 813 N N . TRP A 1 103 ? 6.266 -17.516 2.312 1 96.62 103 TRP A N 1
ATOM 814 C CA . TRP A 1 103 ? 6.891 -18.438 1.368 1 96.62 103 TRP A CA 1
ATOM 815 C C . TRP A 1 103 ? 6.453 -19.875 1.636 1 96.62 103 TRP A C 1
ATOM 817 O O . TRP A 1 103 ? 6.762 -20.438 2.689 1 96.62 103 TRP A O 1
ATOM 827 N N . VAL A 1 104 ? 5.758 -20.406 0.655 1 97.06 104 VAL A N 1
ATOM 828 C CA . VAL A 1 104 ? 5.156 -21.719 0.84 1 97.06 104 VAL A CA 1
ATOM 829 C C . VAL A 1 104 ? 5.773 -22.719 -0.143 1 97.06 104 VAL A C 1
ATOM 831 O O . VAL A 1 104 ? 5.957 -22.406 -1.32 1 97.06 104 VAL A O 1
ATOM 834 N N . LYS A 1 105 ? 6.105 -23.891 0.387 1 97.19 105 LYS A N 1
ATOM 835 C CA . LYS A 1 105 ? 6.535 -24.922 -0.551 1 97.19 105 LYS A CA 1
ATOM 836 C C . LYS A 1 105 ? 5.484 -25.141 -1.634 1 97.19 105 LYS A C 1
ATOM 838 O O . LYS A 1 105 ? 4.285 -25.188 -1.346 1 97.19 105 LYS A O 1
ATOM 843 N N . ILE A 1 106 ? 5.988 -25.344 -2.809 1 97.06 106 ILE A N 1
ATOM 844 C CA . ILE A 1 106 ? 5.09 -25.484 -3.949 1 97.06 106 ILE A CA 1
ATOM 845 C C . ILE A 1 106 ? 4.113 -26.641 -3.699 1 97.06 106 ILE A C 1
ATOM 847 O O . ILE A 1 106 ? 2.916 -26.516 -3.965 1 97.06 106 ILE A O 1
ATOM 851 N N . GLU A 1 107 ? 4.594 -27.672 -3.164 1 95.62 107 GLU A N 1
ATOM 852 C CA . GLU A 1 107 ? 3.775 -28.859 -2.945 1 95.62 107 GLU A CA 1
ATOM 853 C C . GLU A 1 107 ? 2.709 -28.609 -1.884 1 95.62 107 GLU A C 1
ATOM 855 O O . GLU A 1 107 ? 1.707 -29.312 -1.819 1 95.62 107 GLU A O 1
ATOM 860 N N . ASP A 1 108 ? 2.916 -27.641 -1.039 1 96.88 108 ASP A N 1
ATOM 861 C CA . ASP A 1 108 ? 1.997 -27.344 0.057 1 96.88 108 ASP A CA 1
ATOM 862 C C . ASP A 1 108 ? 1.048 -26.203 -0.312 1 96.88 108 ASP A C 1
ATOM 864 O O . ASP A 1 108 ? 0.19 -25.812 0.486 1 96.88 108 ASP A O 1
ATOM 868 N N . LEU A 1 109 ? 1.183 -25.719 -1.45 1 96.94 109 LEU A N 1
ATOM 869 C CA . LEU A 1 109 ? 0.482 -24.516 -1.881 1 96.94 109 LEU A CA 1
ATOM 870 C C . LEU A 1 109 ? -1.027 -24.688 -1.753 1 96.94 109 LEU A C 1
ATOM 872 O O . LEU A 1 109 ? -1.72 -23.797 -1.264 1 96.94 109 LEU A O 1
ATOM 876 N N . LEU A 1 110 ? -1.552 -25.828 -2.07 1 96.94 110 LEU A N 1
ATOM 877 C CA . LEU A 1 110 ? -2.99 -26.078 -2.1 1 96.94 110 LEU A CA 1
ATOM 878 C C . LEU A 1 110 ? -3.521 -26.375 -0.702 1 96.94 110 LEU A C 1
ATOM 880 O O . LEU A 1 110 ? -4.73 -26.516 -0.509 1 96.94 110 LEU A O 1
ATOM 884 N N . ASN A 1 111 ? -2.65 -26.406 0.322 1 97.19 111 ASN A N 1
ATOM 885 C CA . ASN A 1 111 ? -3.051 -26.562 1.716 1 97.19 111 ASN A CA 1
ATOM 886 C C . ASN A 1 111 ? -3.479 -25.234 2.334 1 97.19 111 ASN A C 1
ATOM 888 O O . ASN A 1 111 ? -4.02 -25.203 3.439 1 97.19 111 ASN A O 1
ATOM 892 N N . TYR A 1 112 ? -3.252 -24.188 1.7 1 96.94 112 TYR A N 1
ATOM 893 C CA . TYR A 1 112 ? -3.627 -22.859 2.193 1 96.94 112 TYR A CA 1
ATOM 894 C C . TYR A 1 112 ? -5 -22.453 1.673 1 96.94 112 TYR A C 1
ATOM 896 O O . TYR A 1 112 ? -5.43 -22.922 0.612 1 96.94 112 TYR A O 1
ATOM 904 N N . ASP A 1 113 ? -5.688 -21.656 2.408 1 96.81 113 ASP A N 1
ATOM 905 C CA . ASP A 1 113 ? -7.004 -21.172 2.016 1 96.81 113 ASP A CA 1
ATOM 906 C C . ASP A 1 113 ? -6.895 -20.094 0.949 1 96.81 113 ASP A C 1
ATOM 908 O O . ASP A 1 113 ? -7.148 -18.922 1.223 1 96.81 113 ASP A O 1
ATOM 912 N N . LEU A 1 114 ? -6.594 -20.5 -0.277 1 97.44 114 LEU A N 1
ATOM 913 C CA . LEU A 1 114 ? -6.43 -19.594 -1.406 1 97.44 114 LEU A CA 1
ATOM 914 C C . LEU A 1 114 ? -7.777 -19.062 -1.882 1 97.44 114 LEU A C 1
ATOM 916 O O . LEU A 1 114 ? -8.789 -19.766 -1.788 1 97.44 114 LEU A O 1
ATOM 920 N N . LEU A 1 115 ? -7.766 -17.859 -2.375 1 95.19 115 LEU A N 1
ATOM 921 C CA . LEU A 1 115 ? -8.977 -17.344 -3 1 95.19 115 LEU A CA 1
ATOM 922 C C . LEU A 1 115 ? -9.375 -18.188 -4.203 1 95.19 115 LEU A C 1
ATOM 924 O O . LEU A 1 115 ? -8.508 -18.719 -4.914 1 95.19 115 LEU A O 1
ATOM 928 N N . PRO A 1 116 ? -10.617 -18.25 -4.41 1 95.38 116 PRO A N 1
ATOM 929 C CA . PRO A 1 116 ? -11.117 -19.156 -5.449 1 95.38 116 PRO A CA 1
ATOM 930 C C . PRO A 1 116 ? -10.461 -18.906 -6.805 1 95.38 116 PRO A C 1
ATOM 932 O O . PRO A 1 116 ? -10.117 -19.875 -7.508 1 95.38 116 PRO A O 1
ATOM 935 N N . ALA A 1 117 ? -10.305 -17.734 -7.148 1 95.31 117 ALA A N 1
ATOM 936 C CA . ALA A 1 117 ? -9.734 -17.406 -8.453 1 95.31 117 ALA A CA 1
ATOM 937 C C . ALA A 1 117 ? -8.273 -17.844 -8.531 1 95.31 117 ALA A C 1
ATOM 939 O O . ALA A 1 117 ? -7.742 -18.062 -9.617 1 95.31 117 ALA A O 1
ATOM 940 N N . ASP A 1 118 ? -7.617 -17.984 -7.367 1 97.5 118 ASP A N 1
ATOM 941 C CA . ASP A 1 118 ? -6.191 -18.297 -7.32 1 97.5 118 ASP A CA 1
ATOM 942 C C . ASP A 1 118 ? -5.961 -19.797 -7.32 1 97.5 118 ASP A C 1
ATOM 944 O O . ASP A 1 118 ? -4.852 -20.266 -7.598 1 97.5 118 ASP A O 1
ATOM 948 N N . VAL A 1 119 ? -6.957 -20.578 -7.055 1 97.56 119 VAL A N 1
ATOM 949 C CA . VAL A 1 119 ? -6.832 -22.016 -6.887 1 97.56 119 VAL A CA 1
ATOM 950 C C . VAL A 1 119 ? -6.406 -22.656 -8.203 1 97.56 119 VAL A C 1
ATOM 952 O O . VAL A 1 119 ? -5.457 -23.438 -8.242 1 97.56 119 VAL A O 1
ATOM 955 N N . PRO A 1 120 ? -7.066 -22.297 -9.297 1 97.75 120 PRO A N 1
ATOM 956 C CA . PRO A 1 120 ? -6.621 -22.891 -10.555 1 97.75 120 PRO A CA 1
ATOM 957 C C . PRO A 1 120 ? -5.164 -22.578 -10.883 1 97.75 120 PRO A C 1
ATOM 959 O O . PRO A 1 120 ? -4.461 -23.406 -11.469 1 97.75 120 PRO A O 1
ATOM 962 N N . ILE A 1 121 ? -4.75 -21.422 -10.586 1 97.88 121 ILE A N 1
ATOM 963 C CA . ILE A 1 121 ? -3.365 -21.031 -10.828 1 97.88 121 ILE A CA 1
ATOM 964 C C . ILE A 1 121 ? -2.436 -21.875 -9.953 1 97.88 121 ILE A C 1
ATOM 966 O O . ILE A 1 121 ? -1.416 -22.391 -10.43 1 97.88 121 ILE A O 1
ATOM 970 N N . ALA A 1 122 ? -2.803 -22 -8.703 1 97.88 122 ALA A N 1
ATOM 971 C CA . ALA A 1 122 ? -2.012 -22.812 -7.773 1 97.88 122 ALA A CA 1
ATOM 972 C C . ALA A 1 122 ? -1.886 -24.25 -8.258 1 97.88 122 ALA A C 1
ATOM 974 O O . ALA A 1 122 ? -0.808 -24.844 -8.188 1 97.88 122 ALA A O 1
ATOM 975 N N . LYS A 1 123 ? -2.949 -24.766 -8.719 1 97.81 123 LYS A N 1
ATOM 976 C CA . LYS A 1 123 ? -2.932 -26.125 -9.258 1 97.81 123 LYS A CA 1
ATOM 977 C C . LYS A 1 123 ? -1.936 -26.25 -10.406 1 97.81 123 LYS A C 1
ATOM 979 O O . LYS A 1 123 ? -1.192 -27.234 -10.484 1 97.81 123 LYS A O 1
ATOM 984 N N . ARG A 1 124 ? -1.98 -25.281 -11.227 1 97.31 124 ARG A N 1
ATOM 985 C CA . ARG A 1 124 ? -1.064 -25.297 -12.367 1 97.31 124 ARG A CA 1
ATOM 986 C C . ARG A 1 124 ? 0.384 -25.203 -11.898 1 97.31 124 ARG A C 1
ATOM 988 O O . ARG A 1 124 ? 1.259 -25.891 -12.414 1 97.31 124 ARG A O 1
ATOM 995 N N . VAL A 1 125 ? 0.629 -24.312 -11 1 97.25 125 VAL A N 1
ATOM 996 C CA . VAL A 1 125 ? 1.979 -24.109 -10.477 1 97.25 125 VAL A CA 1
ATOM 997 C C . VAL A 1 125 ? 2.486 -25.406 -9.852 1 97.25 125 VAL A C 1
ATOM 999 O O . VAL A 1 125 ? 3.627 -25.812 -10.094 1 97.25 125 VAL A O 1
ATOM 1002 N N . VAL A 1 126 ? 1.64 -26.016 -9.062 1 97 126 VAL A N 1
ATOM 1003 C CA . VAL A 1 126 ? 2.014 -27.266 -8.414 1 97 126 VAL A CA 1
ATOM 1004 C C . VAL A 1 126 ? 2.328 -28.328 -9.477 1 97 126 VAL A C 1
ATOM 1006 O O . VAL A 1 126 ? 3.299 -29.078 -9.344 1 97 126 VAL A O 1
ATOM 1009 N N . LYS A 1 127 ? 1.519 -28.328 -10.492 1 96 127 LYS A N 1
ATOM 1010 C CA . LYS A 1 127 ? 1.694 -29.297 -11.57 1 96 127 LYS A CA 1
ATOM 1011 C C . LYS A 1 127 ? 2.986 -29.047 -12.336 1 96 127 LYS A C 1
ATOM 1013 O O . LYS A 1 127 ? 3.725 -29.984 -12.656 1 96 127 LYS A O 1
ATOM 1018 N N . GLU A 1 128 ? 3.25 -27.828 -12.594 1 95.31 128 GLU A N 1
ATOM 1019 C CA . GLU A 1 128 ? 4.359 -27.469 -13.477 1 95.31 128 GLU A CA 1
ATOM 1020 C C . GLU A 1 128 ? 5.672 -27.391 -12.703 1 95.31 128 GLU A C 1
ATOM 1022 O O . GLU A 1 128 ? 6.742 -27.656 -13.258 1 95.31 128 GLU A O 1
ATOM 1027 N N . LYS A 1 129 ? 5.543 -26.891 -11.477 1 92.5 129 LYS A N 1
ATOM 1028 C CA . LYS A 1 129 ? 6.766 -26.578 -10.742 1 92.5 129 LYS A CA 1
ATOM 1029 C C . LYS A 1 129 ? 6.926 -27.484 -9.523 1 92.5 129 LYS A C 1
ATOM 1031 O O . LYS A 1 129 ? 7.977 -27.484 -8.883 1 92.5 129 LYS A O 1
ATOM 1036 N N . GLY A 1 130 ? 5.816 -28.109 -9.25 1 84.31 130 GLY A N 1
ATOM 1037 C CA . GLY A 1 130 ? 5.879 -29.016 -8.109 1 84.31 130 GLY A CA 1
ATOM 1038 C C . GLY A 1 130 ? 6.77 -30.219 -8.352 1 84.31 130 GLY A C 1
ATOM 1039 O O . GLY A 1 130 ? 7.039 -30.578 -9.5 1 84.31 130 GLY A O 1
ATOM 1040 N N . SER A 1 131 ? 7.449 -30.609 -7.211 1 71.12 131 SER A N 1
ATOM 1041 C CA . SER A 1 131 ? 8.273 -31.812 -7.281 1 71.12 131 SER A CA 1
ATOM 1042 C C . SER A 1 131 ? 7.414 -33.062 -7.324 1 71.12 131 SER A C 1
ATOM 1044 O O . SER A 1 131 ? 6.301 -33.094 -6.793 1 71.12 131 SER A O 1
ATOM 1046 N N . MET B 1 1 ? -21.297 -8.625 -18.594 1 57.09 1 MET B N 1
ATOM 1047 C CA . MET B 1 1 ? -20.828 -7.742 -17.531 1 57.09 1 MET B CA 1
ATOM 1048 C C . MET B 1 1 ? -19.328 -7.469 -17.688 1 57.09 1 MET B C 1
ATOM 1050 O O . MET B 1 1 ? -18.594 -8.312 -18.203 1 57.09 1 MET B O 1
ATOM 1054 N N . GLU B 1 2 ? -18.922 -6.293 -17.734 1 81.25 2 GLU B N 1
ATOM 1055 C CA . GLU B 1 2 ? -17.547 -5.926 -18.016 1 81.25 2 GLU B CA 1
ATOM 1056 C C . GLU B 1 2 ? -16.578 -6.562 -17.016 1 81.25 2 GLU B C 1
ATOM 1058 O O . GLU B 1 2 ? -16.859 -6.609 -15.828 1 81.25 2 GLU B O 1
ATOM 1063 N N . ARG B 1 3 ? -15.688 -7.449 -17.562 1 90.75 3 ARG B N 1
ATOM 1064 C CA . ARG B 1 3 ? -14.734 -8.172 -16.719 1 90.75 3 ARG B CA 1
ATOM 1065 C C . ARG B 1 3 ? -13.539 -7.293 -16.375 1 90.75 3 ARG B C 1
ATOM 1067 O O . ARG B 1 3 ? -13.039 -6.551 -17.219 1 90.75 3 ARG B O 1
ATOM 1074 N N . ILE B 1 4 ? -13.219 -7.301 -15.133 1 92.44 4 ILE B N 1
ATOM 1075 C CA . ILE B 1 4 ? -12.039 -6.574 -14.664 1 92.44 4 ILE B CA 1
ATOM 1076 C C . ILE B 1 4 ? -10.797 -7.438 -14.852 1 92.44 4 ILE B C 1
ATOM 1078 O O . ILE B 1 4 ? -10.789 -8.609 -14.477 1 92.44 4 ILE B O 1
ATOM 1082 N N . ARG B 1 5 ? -9.75 -6.84 -15.484 1 96.12 5 ARG B N 1
ATOM 1083 C CA . ARG B 1 5 ? -8.5 -7.559 -15.672 1 96.12 5 ARG B CA 1
ATOM 1084 C C . ARG B 1 5 ? -7.559 -7.344 -14.492 1 96.12 5 ARG B C 1
ATOM 1086 O O . ARG B 1 5 ? -7.277 -6.203 -14.109 1 96.12 5 ARG B O 1
ATOM 1093 N N . VAL B 1 6 ? -7.148 -8.484 -13.891 1 96 6 VAL B N 1
ATOM 1094 C CA . VAL B 1 6 ? -6.312 -8.477 -12.703 1 96 6 VAL B CA 1
ATOM 1095 C C . VAL B 1 6 ? -5.074 -9.336 -12.93 1 96 6 VAL B C 1
ATOM 1097 O O . VAL B 1 6 ? -5.148 -10.375 -13.594 1 96 6 VAL B O 1
ATOM 1100 N N . THR B 1 7 ? -3.924 -8.82 -12.375 1 97.94 7 THR B N 1
ATOM 1101 C CA . THR B 1 7 ? -2.701 -9.594 -12.539 1 97.94 7 THR B CA 1
ATOM 1102 C C . THR B 1 7 ? -2.32 -10.289 -11.234 1 97.94 7 THR B C 1
ATOM 1104 O O . THR B 1 7 ? -2.686 -9.828 -10.148 1 97.94 7 THR B O 1
ATOM 1107 N N . ALA B 1 8 ? -1.635 -11.438 -11.367 1 98.06 8 ALA B N 1
ATOM 1108 C CA . ALA B 1 8 ? -1.076 -12.203 -10.258 1 98.06 8 ALA B CA 1
ATOM 1109 C C . ALA B 1 8 ? 0.368 -12.609 -10.539 1 98.06 8 ALA B C 1
ATOM 1111 O O . ALA B 1 8 ? 0.674 -13.125 -11.617 1 98.06 8 ALA B O 1
ATOM 1112 N N . GLY B 1 9 ? 1.248 -12.312 -9.633 1 98.31 9 GLY B N 1
ATOM 1113 C CA . GLY B 1 9 ? 2.654 -12.656 -9.781 1 98.31 9 GLY B CA 1
ATOM 1114 C C . GLY B 1 9 ? 3.039 -13.93 -9.047 1 98.31 9 GLY B C 1
ATOM 1115 O O . GLY B 1 9 ? 2.902 -14.008 -7.824 1 98.31 9 GLY B O 1
ATOM 1116 N N . ILE B 1 10 ? 3.514 -14.883 -9.805 1 98.31 10 ILE B N 1
ATOM 1117 C CA . ILE B 1 10 ? 4.039 -16.125 -9.234 1 98.31 10 ILE B CA 1
ATOM 1118 C C . ILE B 1 10 ? 5.551 -15.992 -9.031 1 98.31 10 ILE B C 1
ATOM 1120 O O . ILE B 1 10 ? 6.32 -16.109 -9.992 1 98.31 10 ILE B O 1
ATOM 1124 N N . ILE B 1 11 ? 5.949 -15.781 -7.797 1 97.56 11 ILE B N 1
ATOM 1125 C CA . ILE B 1 11 ? 7.355 -15.609 -7.457 1 97.56 11 ILE B CA 1
ATOM 1126 C C . ILE B 1 11 ? 7.867 -16.844 -6.734 1 97.56 11 ILE B C 1
ATOM 1128 O O . ILE B 1 11 ? 7.391 -17.188 -5.645 1 97.56 11 ILE B O 1
ATOM 1132 N N . ILE B 1 12 ? 8.789 -17.469 -7.387 1 94.44 12 ILE B N 1
ATOM 1133 C CA . ILE B 1 12 ? 9.305 -18.719 -6.852 1 94.44 12 ILE B CA 1
ATOM 1134 C C . ILE B 1 12 ? 10.766 -18.531 -6.438 1 94.44 12 ILE B C 1
ATOM 1136 O O . ILE B 1 12 ? 11.555 -17.953 -7.176 1 94.44 12 ILE B O 1
ATOM 1140 N N . ASN B 1 13 ? 11.016 -18.875 -5.227 1 92.19 13 ASN B N 1
ATOM 1141 C CA . ASN B 1 13 ? 12.367 -18.859 -4.672 1 92.19 13 ASN B CA 1
ATOM 1142 C C . ASN B 1 13 ? 12.641 -20.125 -3.861 1 92.19 13 ASN B C 1
ATOM 1144 O O . ASN B 1 13 ? 11.969 -20.391 -2.861 1 92.19 13 ASN B O 1
ATOM 1148 N N . ASN B 1 14 ? 13.719 -20.844 -4.277 1 92.25 14 ASN B N 1
ATOM 1149 C CA . ASN B 1 14 ? 14.117 -22.062 -3.562 1 92.25 14 ASN B CA 1
ATOM 1150 C C . ASN B 1 14 ? 12.93 -22.984 -3.312 1 92.25 14 ASN B C 1
ATOM 1152 O O . ASN B 1 14 ? 12.664 -23.375 -2.174 1 92.25 14 ASN B O 1
ATOM 1156 N N . ASP B 1 15 ? 12.133 -23.266 -4.336 1 93.25 15 ASP B N 1
ATOM 1157 C CA . ASP B 1 15 ? 11.023 -24.203 -4.359 1 93.25 15 ASP B CA 1
ATOM 1158 C C . ASP B 1 15 ? 9.867 -23.719 -3.484 1 93.25 15 ASP B C 1
ATOM 1160 O O . ASP B 1 15 ? 9.023 -24.516 -3.074 1 93.25 15 ASP B O 1
ATOM 1164 N N . LYS B 1 16 ? 9.953 -22.531 -3.148 1 96.25 16 LYS B N 1
ATOM 1165 C CA . LYS B 1 16 ? 8.844 -21.906 -2.428 1 96.25 16 LYS B CA 1
ATOM 1166 C C . LYS B 1 16 ? 8.203 -20.797 -3.258 1 96.25 16 LYS B C 1
ATOM 1168 O O . LYS B 1 16 ? 8.883 -20.125 -4.039 1 96.25 16 LYS B O 1
ATOM 1173 N N . VAL B 1 17 ? 6.93 -20.656 -3.029 1 97.5 17 VAL B N 1
ATOM 1174 C CA . VAL B 1 17 ? 6.18 -19.625 -3.748 1 97.5 17 VAL B CA 1
ATOM 1175 C C . VAL B 1 17 ? 5.652 -18.594 -2.762 1 97.5 17 VAL B C 1
ATOM 1177 O O . VAL B 1 17 ? 5.215 -18.938 -1.66 1 97.5 17 VAL B O 1
ATOM 1180 N N . LEU B 1 18 ? 5.711 -17.344 -3.188 1 97.44 18 LEU B N 1
ATOM 1181 C CA . LEU B 1 18 ? 5.254 -16.25 -2.35 1 97.44 18 LEU B CA 1
ATOM 1182 C C . LEU B 1 18 ? 3.744 -16.062 -2.463 1 97.44 18 LEU B C 1
ATOM 1184 O O . LEU B 1 18 ? 3.213 -15.938 -3.568 1 97.44 18 LEU B O 1
ATOM 1188 N N . ILE B 1 19 ? 3.008 -16.094 -1.326 1 97.62 19 ILE B N 1
ATOM 1189 C CA . ILE B 1 19 ? 1.592 -15.742 -1.295 1 97.62 19 ILE B CA 1
ATOM 1190 C C . ILE B 1 19 ? 1.348 -14.68 -0.228 1 97.62 19 ILE B C 1
ATOM 1192 O O . ILE B 1 19 ? 2.18 -14.477 0.662 1 97.62 19 ILE B O 1
ATOM 1196 N N . THR B 1 20 ? 0.265 -13.938 -0.364 1 95.12 20 THR B N 1
ATOM 1197 C CA . THR B 1 20 ? -0.11 -12.875 0.564 1 95.12 20 THR B CA 1
ATOM 1198 C C . THR B 1 20 ? -1.528 -13.086 1.086 1 95.12 20 THR B C 1
ATOM 1200 O O . THR B 1 20 ? -2.367 -13.672 0.398 1 95.12 20 THR B O 1
ATOM 1203 N N . ARG B 1 21 ? -1.712 -12.633 2.34 1 92.94 21 ARG B N 1
ATOM 1204 C CA . ARG B 1 21 ? -3.023 -12.797 2.961 1 92.94 21 ARG B CA 1
ATOM 1205 C C . ARG B 1 21 ? -3.777 -11.469 2.992 1 92.94 21 ARG B C 1
ATOM 1207 O O . ARG B 1 21 ? -3.221 -10.438 3.381 1 92.94 21 ARG B O 1
ATOM 1214 N N . ARG B 1 22 ? -5.02 -11.602 2.537 1 87.44 22 ARG B N 1
ATOM 1215 C CA . ARG B 1 22 ? -5.875 -10.422 2.623 1 87.44 22 ARG B CA 1
ATOM 1216 C C . ARG B 1 22 ? -6.078 -9.992 4.07 1 87.44 22 ARG B C 1
ATOM 1218 O O . ARG B 1 22 ? -6.406 -10.82 4.93 1 87.44 22 ARG B O 1
ATOM 1225 N N . ALA B 1 23 ? -5.961 -8.734 4.332 1 81.5 23 ALA B N 1
ATOM 1226 C CA . ALA B 1 23 ? -6.074 -8.18 5.68 1 81.5 23 ALA B CA 1
ATOM 1227 C C . ALA B 1 23 ? -7.512 -8.258 6.184 1 81.5 23 ALA B C 1
ATOM 1229 O O . ALA B 1 23 ? -8.445 -8.383 5.391 1 81.5 23 ALA B O 1
ATOM 1230 N N . PRO B 1 24 ? -7.785 -8.281 7.496 1 76.19 24 PRO B N 1
ATOM 1231 C CA . PRO B 1 24 ? -9.109 -8.453 8.094 1 76.19 24 PRO B CA 1
ATOM 1232 C C . PRO B 1 24 ? -10.133 -7.441 7.586 1 76.19 24 PRO B C 1
ATOM 1234 O O . PRO B 1 24 ? -11.32 -7.742 7.508 1 76.19 24 PRO B O 1
ATOM 1237 N N . ASN B 1 25 ? -9.75 -6.328 7.164 1 71.06 25 ASN B N 1
ATOM 1238 C CA . ASN B 1 25 ? -10.719 -5.305 6.766 1 71.06 25 ASN B CA 1
ATOM 1239 C 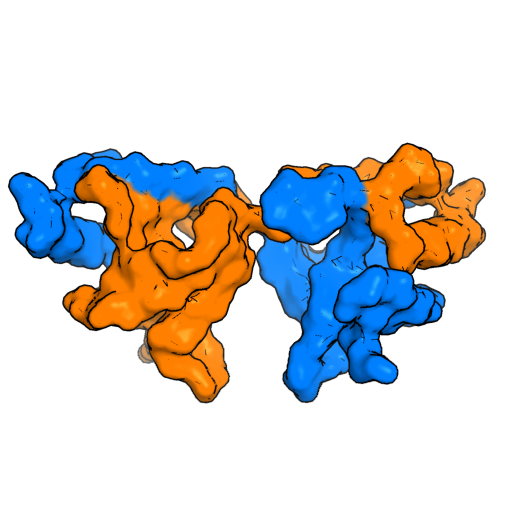C . ASN B 1 25 ? -10.867 -5.238 5.25 1 71.06 25 ASN B C 1
ATOM 1241 O O . ASN B 1 25 ? -11.555 -4.355 4.727 1 71.06 25 ASN B O 1
ATOM 1245 N N . GLU B 1 26 ? -10.359 -6.164 4.602 1 74.69 26 GLU B N 1
ATOM 1246 C CA . GLU B 1 26 ? -10.43 -6.238 3.145 1 74.69 26 GLU B CA 1
ATOM 1247 C C . GLU B 1 26 ? -11.477 -7.254 2.697 1 74.69 26 GLU B C 1
ATOM 1249 O O . GLU B 1 26 ? -11.953 -8.055 3.502 1 74.69 26 GLU B O 1
ATOM 1254 N N . ASN B 1 27 ? -11.867 -7.055 1.451 1 77.56 27 ASN B N 1
ATOM 1255 C CA . ASN B 1 27 ? -12.664 -8.125 0.86 1 77.56 27 ASN B CA 1
ATOM 1256 C C . ASN B 1 27 ? -11.906 -9.453 0.874 1 77.56 27 ASN B C 1
ATOM 1258 O O . ASN B 1 27 ? -10.703 -9.492 0.635 1 77.56 27 ASN B O 1
ATOM 1262 N N . PHE B 1 28 ? -12.641 -10.555 1.238 1 86.12 28 PHE B N 1
ATOM 1263 C CA . PHE B 1 28 ? -12.07 -11.898 1.302 1 86.12 28 PHE B CA 1
ATOM 1264 C C . PHE B 1 28 ? -10.992 -11.977 2.375 1 86.12 28 PHE B C 1
ATOM 1266 O O . PHE B 1 28 ? -9.938 -12.578 2.158 1 86.12 28 PHE B O 1
ATOM 1273 N N . ALA B 1 29 ? -11.305 -11.328 3.463 1 85.56 29 ALA B N 1
ATOM 1274 C CA . ALA B 1 29 ? -10.359 -11.25 4.574 1 85.56 29 ALA B CA 1
ATOM 1275 C C . ALA B 1 29 ? -9.898 -12.641 5 1 85.56 29 ALA B C 1
ATOM 1277 O O . ALA B 1 29 ? -10.711 -13.562 5.113 1 85.56 29 ALA B O 1
ATOM 1278 N N . GLY B 1 30 ? -8.578 -12.734 5.172 1 89.88 30 GLY B N 1
ATOM 1279 C CA . GLY B 1 30 ? -8.016 -13.984 5.652 1 89.88 30 GLY B CA 1
ATOM 1280 C C . GLY B 1 30 ? -7.625 -14.93 4.531 1 89.88 30 GLY B C 1
ATOM 1281 O O . GLY B 1 30 ? -6.891 -15.898 4.754 1 89.88 30 GLY B O 1
ATOM 1282 N N . GLY B 1 31 ? -8.141 -14.641 3.332 1 94.56 31 GLY B N 1
ATOM 1283 C CA . GLY B 1 31 ? -7.789 -15.461 2.186 1 94.56 31 GLY B CA 1
ATOM 1284 C C . GLY B 1 31 ? -6.395 -15.172 1.652 1 94.56 31 GLY B C 1
ATOM 1285 O O . GLY B 1 31 ? -5.934 -14.031 1.687 1 94.56 31 GLY B O 1
ATOM 1286 N N . TRP B 1 32 ? -5.746 -16.234 1.18 1 96.62 32 TRP B N 1
ATOM 1287 C CA . TRP B 1 32 ? -4.426 -16.094 0.573 1 96.62 32 TRP B CA 1
ATOM 1288 C C . TRP B 1 32 ? -4.535 -15.953 -0.942 1 96.62 32 TRP B C 1
ATOM 1290 O O . TRP B 1 32 ? -5.461 -16.5 -1.554 1 96.62 32 TRP B O 1
ATOM 1300 N N . GLU B 1 33 ? -3.637 -15.203 -1.444 1 97.19 33 GLU B N 1
ATOM 1301 C CA . GLU B 1 33 ? -3.617 -15.008 -2.891 1 97.19 33 GLU B CA 1
ATOM 1302 C C . GLU B 1 33 ? -2.209 -14.68 -3.385 1 97.19 33 GLU B C 1
ATOM 1304 O O . GLU B 1 33 ? -1.313 -14.406 -2.584 1 97.19 33 GLU B O 1
ATOM 1309 N N . PHE B 1 34 ? -2.016 -14.898 -4.699 1 98.06 34 PHE B N 1
ATOM 1310 C CA . PHE B 1 34 ? -0.802 -14.375 -5.312 1 98.06 34 PHE B CA 1
ATOM 1311 C C . PHE B 1 34 ? -0.839 -12.852 -5.379 1 98.06 34 PHE B C 1
ATOM 1313 O O . PHE B 1 34 ? -1.881 -12.258 -5.672 1 98.06 34 PHE B O 1
ATOM 1320 N N . PRO B 1 35 ? 0.281 -12.25 -4.969 1 96.25 35 PRO B N 1
ATOM 1321 C CA . PRO B 1 35 ? 0.278 -10.781 -5.027 1 96.25 35 PRO B CA 1
ATOM 1322 C C . PRO B 1 35 ? 0.096 -10.25 -6.445 1 96.25 35 PRO B C 1
ATOM 1324 O O . PRO B 1 35 ? 0.564 -10.867 -7.406 1 96.25 35 PRO B O 1
ATOM 1327 N N . GLY B 1 36 ? -0.504 -9.117 -6.566 1 94.44 36 GLY B N 1
ATOM 1328 C CA . GLY B 1 36 ? -0.844 -8.461 -7.82 1 94.44 36 GLY B CA 1
ATOM 1329 C C . GLY B 1 36 ? -1.943 -7.422 -7.672 1 94.44 36 GLY B C 1
ATOM 1330 O O . GLY B 1 36 ? -2.061 -6.781 -6.625 1 94.44 36 GLY B O 1
ATOM 1331 N N . GLY B 1 37 ? -2.654 -7.168 -8.836 1 92.12 37 GLY B N 1
ATOM 1332 C CA . GLY B 1 37 ? -3.701 -6.164 -8.742 1 92.12 37 GLY B CA 1
ATOM 1333 C C . GLY B 1 37 ? -4.348 -5.848 -10.078 1 92.12 37 GLY B C 1
ATOM 1334 O O . GLY B 1 37 ? -4.102 -6.539 -11.07 1 92.12 37 GLY B O 1
ATOM 1335 N N . LYS B 1 38 ? -5.191 -4.816 -10.016 1 91.19 38 LYS B N 1
ATOM 1336 C CA . LYS B 1 38 ? -5.992 -4.453 -11.18 1 91.19 38 LYS B CA 1
ATOM 1337 C C . LYS B 1 38 ? -5.152 -3.717 -12.219 1 91.19 38 LYS B C 1
ATOM 1339 O O . LYS B 1 38 ? -4.324 -2.871 -11.867 1 91.19 38 LYS B O 1
ATOM 1344 N N . ILE B 1 39 ? -5.387 -4.047 -13.484 1 92.25 39 ILE B N 1
ATOM 1345 C CA . ILE B 1 39 ? -4.715 -3.375 -14.594 1 92.25 39 ILE B CA 1
ATOM 1346 C C . ILE B 1 39 ? -5.355 -2.008 -14.828 1 92.25 39 ILE B C 1
ATOM 1348 O O . ILE B 1 39 ? -6.578 -1.896 -14.914 1 92.25 39 ILE B O 1
ATOM 1352 N N . GLU B 1 40 ? -4.547 -0.979 -14.836 1 81.81 40 GLU B N 1
ATOM 1353 C CA . GLU B 1 40 ? -5.02 0.371 -15.125 1 81.81 40 GLU B CA 1
ATOM 1354 C C . GLU B 1 40 ? -5.031 0.643 -16.625 1 81.81 40 GLU B C 1
ATOM 1356 O O . GLU B 1 40 ? -4.492 -0.145 -17.406 1 81.81 40 GLU B O 1
ATOM 1361 N N . ALA B 1 41 ? -5.555 1.836 -16.891 1 83.88 41 ALA B N 1
ATOM 1362 C CA . ALA B 1 41 ? -5.66 2.205 -18.297 1 83.88 41 ALA B CA 1
ATOM 1363 C C . ALA B 1 41 ? -4.281 2.418 -18.922 1 83.88 41 ALA B C 1
ATOM 1365 O O . ALA B 1 41 ? -3.381 2.957 -18.266 1 83.88 41 ALA B O 1
ATOM 1366 N N . ASP B 1 42 ? -3.975 1.901 -20.141 1 88.44 42 ASP B N 1
ATOM 1367 C CA . ASP B 1 42 ? -2.791 2.146 -20.953 1 88.44 42 ASP B CA 1
ATOM 1368 C C . ASP B 1 42 ? -1.583 1.385 -20.422 1 88.44 42 ASP B C 1
ATOM 1370 O O . ASP B 1 42 ? -0.446 1.841 -20.547 1 88.44 42 ASP B O 1
ATOM 1374 N N . GLU B 1 43 ? -1.736 0.37 -19.594 1 90.88 43 GLU B N 1
ATOM 1375 C CA . GLU B 1 43 ? -0.618 -0.458 -19.156 1 90.88 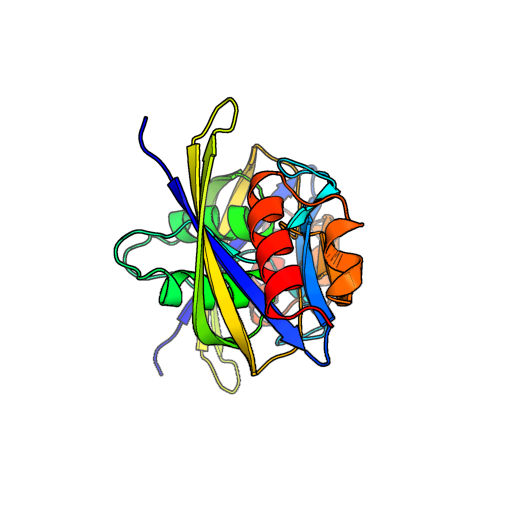43 GLU B CA 1
ATOM 1376 C C . GLU B 1 43 ? -0.801 -1.91 -19.594 1 90.88 43 GLU B C 1
ATOM 1378 O O . GLU B 1 43 ? -1.93 -2.395 -19.703 1 90.88 43 GLU B O 1
ATOM 1383 N N . THR B 1 44 ? 0.335 -2.541 -19.922 1 95.81 44 THR B N 1
ATOM 1384 C CA . THR B 1 44 ? 0.316 -3.979 -20.172 1 95.81 44 THR B CA 1
ATOM 1385 C C . THR B 1 44 ? 0.205 -4.75 -18.859 1 95.81 44 THR B C 1
ATOM 1387 O O . THR B 1 44 ? 0.485 -4.207 -17.797 1 95.81 44 THR B O 1
ATOM 1390 N N . PRO B 1 45 ? -0.194 -5.984 -18.938 1 96.44 45 PRO B N 1
ATOM 1391 C CA . PRO B 1 45 ? -0.252 -6.805 -17.719 1 96.44 45 PRO B CA 1
ATOM 1392 C C . PRO B 1 45 ? 1.094 -6.895 -17 1 96.44 45 PRO B C 1
ATOM 1394 O O . PRO B 1 45 ? 1.143 -6.863 -15.766 1 96.44 45 PRO B O 1
ATOM 1397 N N . GLU B 1 46 ? 2.117 -6.969 -17.781 1 97.12 46 GLU B N 1
ATOM 1398 C CA . GLU B 1 46 ? 3.455 -7.059 -17.203 1 97.12 46 GLU B CA 1
ATOM 1399 C C . GLU B 1 46 ? 3.822 -5.777 -16.453 1 97.12 46 GLU B C 1
ATOM 1401 O O . GLU B 1 46 ? 4.375 -5.828 -15.359 1 97.12 46 GLU B O 1
ATOM 1406 N N . GLU B 1 47 ? 3.518 -4.695 -17.078 1 94.75 47 GLU B N 1
ATOM 1407 C CA . GLU B 1 47 ? 3.766 -3.398 -16.453 1 94.75 47 GLU B CA 1
ATOM 1408 C C . GLU B 1 47 ? 2.947 -3.234 -15.172 1 94.75 47 GLU B C 1
ATOM 1410 O O . GLU B 1 47 ? 3.451 -2.727 -14.164 1 94.75 47 GLU B O 1
ATOM 1415 N N . CYS B 1 48 ? 1.689 -3.59 -15.266 1 93 48 CYS B N 1
ATOM 1416 C CA . CYS B 1 48 ? 0.802 -3.557 -14.109 1 93 48 CYS B CA 1
ATOM 1417 C C . CYS B 1 48 ? 1.387 -4.355 -12.945 1 93 48 CYS B C 1
ATOM 1419 O O . CYS B 1 48 ? 1.467 -3.855 -11.82 1 93 48 CYS B O 1
ATOM 1421 N N . LEU B 1 49 ? 1.832 -5.543 -13.266 1 95.81 49 LEU B N 1
ATOM 1422 C CA . LEU B 1 49 ? 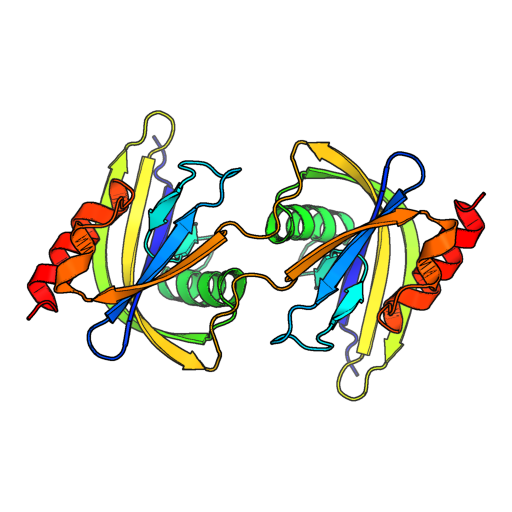2.336 -6.453 -12.242 1 95.81 49 LEU B CA 1
ATOM 1423 C C . LEU B 1 49 ? 3.582 -5.879 -11.57 1 95.81 49 LEU B C 1
ATOM 1425 O O . LEU B 1 49 ? 3.703 -5.906 -10.344 1 95.81 49 LEU B O 1
ATOM 1429 N N . ALA B 1 50 ? 4.5 -5.355 -12.383 1 94.44 50 ALA B N 1
ATOM 1430 C CA . ALA B 1 50 ? 5.715 -4.734 -11.844 1 94.44 50 ALA B CA 1
ATOM 1431 C C . ALA B 1 50 ? 5.375 -3.572 -10.922 1 94.44 50 ALA B C 1
ATOM 1433 O O . ALA B 1 50 ? 5.957 -3.441 -9.844 1 94.44 50 ALA B O 1
ATOM 1434 N N . ARG B 1 51 ? 4.453 -2.771 -11.312 1 85.69 51 ARG B N 1
ATOM 1435 C CA . ARG B 1 51 ? 4.035 -1.621 -10.523 1 85.69 51 ARG B CA 1
ATOM 1436 C C . ARG B 1 51 ? 3.363 -2.066 -9.227 1 85.69 51 ARG B C 1
ATOM 1438 O O . ARG B 1 51 ? 3.705 -1.582 -8.141 1 85.69 51 ARG B O 1
ATOM 1445 N N . GLU B 1 52 ? 2.424 -2.939 -9.281 1 88.94 52 GLU B N 1
ATOM 1446 C CA . GLU B 1 52 ? 1.67 -3.4 -8.117 1 88.94 52 GLU B CA 1
ATOM 1447 C C . GLU B 1 52 ? 2.59 -4.039 -7.082 1 88.94 52 GLU B C 1
ATOM 1449 O O . GLU B 1 52 ? 2.422 -3.828 -5.879 1 88.94 52 GLU B O 1
ATOM 1454 N N . LEU B 1 53 ? 3.566 -4.867 -7.492 1 92.25 53 LEU B N 1
ATOM 1455 C CA . LEU B 1 53 ? 4.449 -5.566 -6.57 1 92.25 53 LEU B CA 1
ATOM 1456 C C . LEU B 1 53 ? 5.406 -4.594 -5.887 1 92.25 53 LEU B C 1
ATOM 1458 O O . LEU B 1 53 ? 5.77 -4.785 -4.723 1 92.25 53 LEU B O 1
ATOM 1462 N N . LYS B 1 54 ? 5.762 -3.586 -6.633 1 86.81 54 LYS B N 1
ATOM 1463 C CA . LYS B 1 54 ? 6.531 -2.512 -6.016 1 86.81 54 LYS B CA 1
ATOM 1464 C C . LYS B 1 54 ? 5.715 -1.789 -4.949 1 86.81 54 LYS B C 1
ATOM 1466 O O . LYS B 1 54 ? 6.203 -1.548 -3.844 1 86.81 54 LYS B O 1
ATOM 1471 N N . GLU B 1 55 ? 4.5 -1.519 -5.254 1 76.94 55 GLU B N 1
ATOM 1472 C CA . GLU B 1 55 ? 3.621 -0.781 -4.352 1 76.94 55 GLU B CA 1
ATOM 1473 C C . GLU B 1 55 ? 3.23 -1.629 -3.143 1 76.94 55 GLU B C 1
ATOM 1475 O O . GLU B 1 55 ? 3.217 -1.139 -2.012 1 76.94 55 GLU B O 1
ATOM 1480 N N . GLU B 1 56 ? 2.885 -2.891 -3.348 1 84.12 56 GLU B N 1
ATOM 1481 C CA . GLU B 1 56 ? 2.342 -3.752 -2.301 1 84.12 56 GLU B CA 1
ATOM 1482 C C . GLU B 1 56 ? 3.453 -4.316 -1.421 1 84.12 56 GLU B C 1
ATOM 1484 O O . GLU B 1 56 ? 3.281 -4.457 -0.208 1 84.12 56 GLU B O 1
ATOM 1489 N N . LEU B 1 57 ? 4.598 -4.605 -2.07 1 87.5 57 LEU B N 1
ATOM 1490 C CA . LEU B 1 57 ? 5.605 -5.402 -1.38 1 87.5 57 LEU B CA 1
ATOM 1491 C C . LEU B 1 57 ? 6.969 -4.723 -1.433 1 87.5 57 LEU B C 1
ATOM 1493 O O . LEU B 1 57 ? 7.938 -5.219 -0.857 1 87.5 57 LEU B O 1
ATOM 1497 N N . ASN B 1 58 ? 7.074 -3.691 -2.166 1 83.88 58 ASN B N 1
ATOM 1498 C CA . ASN B 1 58 ? 8.305 -2.92 -2.314 1 83.88 58 ASN B CA 1
ATOM 1499 C C . ASN B 1 58 ? 9.406 -3.746 -2.965 1 83.88 58 ASN B C 1
ATOM 1501 O O . ASN B 1 58 ? 10.57 -3.666 -2.561 1 83.88 58 ASN B O 1
ATOM 1505 N N . ILE B 1 59 ? 9.047 -4.512 -3.941 1 89.69 59 ILE B N 1
ATOM 1506 C CA . ILE B 1 59 ? 10.039 -5.309 -4.656 1 89.69 59 ILE B CA 1
ATOM 1507 C C . ILE B 1 59 ? 9.977 -4.992 -6.148 1 89.69 59 ILE B C 1
ATOM 1509 O O . ILE B 1 59 ? 8.906 -4.688 -6.68 1 89.69 59 ILE B O 1
ATOM 1513 N N . THR B 1 60 ? 11.148 -5.055 -6.781 1 93.81 60 THR B N 1
ATOM 1514 C CA . THR B 1 60 ? 11.258 -4.98 -8.234 1 93.81 60 THR B CA 1
ATOM 1515 C C . THR B 1 60 ? 11.391 -6.379 -8.836 1 93.81 60 THR B C 1
ATOM 1517 O O . THR B 1 60 ? 12.203 -7.184 -8.383 1 93.81 60 THR B O 1
ATOM 1520 N N . VAL B 1 61 ? 10.508 -6.594 -9.82 1 96.5 61 VAL B N 1
ATOM 1521 C CA . VAL B 1 61 ? 10.508 -7.949 -10.359 1 96.5 61 VAL B CA 1
ATOM 1522 C C . VAL B 1 61 ? 10.766 -7.906 -11.867 1 96.5 61 VAL B C 1
ATOM 1524 O O . VAL B 1 61 ? 10.523 -6.883 -12.508 1 96.5 61 VAL B O 1
ATOM 1527 N N . SER B 1 62 ? 11.367 -8.953 -12.328 1 96.62 62 SER B N 1
ATOM 1528 C CA . SER B 1 62 ? 11.352 -9.289 -13.742 1 96.62 62 SER B CA 1
ATOM 1529 C C . SER B 1 62 ? 10.242 -10.289 -14.062 1 96.62 62 SER B C 1
ATOM 1531 O O . SER B 1 62 ? 10.133 -11.328 -13.414 1 96.62 62 SER B O 1
ATOM 1533 N N . VAL B 1 63 ? 9.398 -9.898 -15.031 1 96.38 63 VAL B N 1
ATOM 1534 C CA . VAL B 1 63 ? 8.336 -10.797 -15.453 1 96.38 63 VAL B CA 1
ATOM 1535 C C . VAL B 1 63 ? 8.875 -11.789 -16.484 1 96.38 63 VAL B C 1
ATOM 1537 O O . VAL B 1 63 ? 9.273 -11.398 -17.578 1 96.38 63 VAL B O 1
ATOM 1540 N N . GLU B 1 64 ? 8.938 -13.07 -16.141 1 92.75 64 GLU B N 1
ATOM 1541 C CA . GLU B 1 64 ? 9.633 -14.094 -16.922 1 92.75 64 GLU B CA 1
ATOM 1542 C C . GLU B 1 64 ? 8.734 -14.672 -18 1 92.75 64 GLU B C 1
ATOM 1544 O O . GLU B 1 64 ? 9.203 -15.031 -19.094 1 92.75 64 GLU B O 1
ATOM 1549 N N . GLY B 1 65 ? 7.441 -14.945 -17.531 1 94.62 65 GLY B N 1
ATOM 1550 C CA . GLY B 1 65 ? 6.574 -15.555 -18.531 1 94.62 65 GLY B CA 1
ATOM 1551 C C . GLY B 1 65 ? 5.141 -15.711 -18.062 1 94.62 65 GLY B C 1
ATOM 1552 O O . GLY B 1 65 ? 4.871 -15.703 -16.859 1 94.62 65 GLY B O 1
ATOM 1553 N N . PHE B 1 66 ? 4.359 -15.891 -19.172 1 97.25 66 PHE B N 1
ATOM 1554 C CA . PHE B 1 66 ? 2.932 -16.094 -18.953 1 97.25 66 PHE B CA 1
ATOM 1555 C C . PHE B 1 66 ? 2.67 -17.484 -18.359 1 97.25 66 PHE B C 1
ATOM 1557 O O . PHE B 1 66 ? 3.277 -18.469 -18.797 1 97.25 66 PHE B O 1
ATOM 1564 N N . CYS B 1 67 ? 1.877 -17.516 -17.312 1 97.25 67 CYS B N 1
ATOM 1565 C CA . CYS B 1 67 ? 1.47 -18.797 -16.719 1 97.25 67 CYS B CA 1
ATOM 1566 C C . CYS B 1 67 ? 0.098 -19.219 -17.234 1 97.25 67 CYS B C 1
ATOM 1568 O O . CYS B 1 67 ? -0.01 -20.141 -18.047 1 97.25 67 CYS B O 1
ATOM 1570 N N . THR B 1 68 ? -0.898 -18.484 -16.781 1 97.62 68 THR B N 1
ATOM 1571 C CA . THR B 1 68 ? -2.256 -18.797 -17.219 1 97.62 68 THR B CA 1
ATOM 1572 C C . THR B 1 68 ? -3.186 -17.609 -16.969 1 97.62 68 THR B C 1
ATOM 1574 O O . THR B 1 68 ? -2.775 -16.609 -16.375 1 97.62 68 THR B O 1
ATOM 1577 N N . GLU B 1 69 ? -4.309 -17.75 -17.562 1 97.56 69 GLU B N 1
ATOM 1578 C CA . GLU B 1 69 ? -5.398 -16.797 -17.344 1 97.56 69 GLU B CA 1
ATOM 1579 C C . GLU B 1 69 ? -6.664 -17.516 -16.875 1 97.56 69 GLU B C 1
ATOM 1581 O O . GLU B 1 69 ? -7.074 -18.516 -17.484 1 97.56 69 GLU B O 1
ATOM 1586 N N . VAL B 1 70 ? -7.199 -16.969 -15.742 1 97.38 70 VAL B N 1
ATOM 1587 C CA . VAL B 1 70 ? -8.352 -17.625 -15.133 1 97.38 70 VAL B CA 1
ATOM 1588 C C . VAL B 1 70 ? -9.516 -16.641 -15.047 1 97.38 70 VAL B C 1
ATOM 1590 O O . VAL B 1 70 ? -9.477 -15.68 -14.273 1 97.38 70 VAL B O 1
ATOM 1593 N N . PRO B 1 71 ? -10.57 -16.969 -15.867 1 96.69 71 PRO B N 1
ATOM 1594 C CA . PRO B 1 71 ? -11.805 -16.219 -15.633 1 96.69 71 PRO B CA 1
ATOM 1595 C C . PRO B 1 71 ? -12.547 -16.672 -14.391 1 96.69 71 PRO B C 1
ATOM 1597 O O . PRO B 1 71 ? -12.672 -17.891 -14.141 1 96.69 71 PRO B O 1
ATOM 1600 N N . TYR B 1 72 ? -12.945 -15.711 -13.57 1 95.31 72 TYR B N 1
ATOM 1601 C CA . TYR B 1 72 ? -13.688 -16.047 -12.367 1 95.31 72 TYR B CA 1
ATOM 1602 C C . TYR B 1 72 ? -14.82 -15.055 -12.125 1 95.31 72 TYR B C 1
ATOM 1604 O O . TYR B 1 72 ? -14.617 -13.844 -12.203 1 95.31 72 TYR B O 1
ATOM 1612 N N . ASP B 1 73 ? -16 -15.648 -11.789 1 94.06 73 ASP B N 1
ATOM 1613 C CA . ASP B 1 73 ? -17.188 -14.828 -11.523 1 94.06 73 ASP B CA 1
ATOM 1614 C C . ASP B 1 73 ? -17.547 -14.844 -10.039 1 94.06 73 ASP B C 1
ATOM 1616 O O . ASP B 1 73 ? -18.047 -15.852 -9.531 1 94.06 73 ASP B O 1
ATOM 1620 N N . TYR B 1 74 ? -17.203 -13.711 -9.438 1 90.31 74 TYR B N 1
ATOM 1621 C CA . TYR B 1 74 ? -17.734 -13.539 -8.086 1 90.31 74 TYR B CA 1
ATOM 1622 C C . TYR B 1 74 ? -19.188 -13.094 -8.125 1 90.31 74 TYR B C 1
ATOM 1624 O O . TYR B 1 74 ? -19.766 -12.93 -9.203 1 90.31 74 TYR B O 1
ATOM 1632 N N . ASP B 1 75 ? -19.844 -12.961 -6.949 1 87 75 ASP B N 1
ATOM 1633 C CA . ASP B 1 75 ? -21.25 -12.578 -6.898 1 87 75 ASP B CA 1
ATOM 1634 C C . ASP B 1 75 ? -21.453 -11.188 -7.488 1 87 75 ASP B C 1
ATOM 1636 O O . ASP B 1 75 ? -22.422 -10.961 -8.219 1 87 75 ASP B O 1
ATOM 1640 N N . ASP B 1 76 ? -20.609 -10.289 -7.262 1 85.94 76 ASP B N 1
ATOM 1641 C CA . ASP B 1 76 ? -20.844 -8.883 -7.609 1 85.94 76 ASP B CA 1
ATOM 1642 C C . ASP B 1 76 ? -19.875 -8.43 -8.703 1 85.94 76 ASP B C 1
ATOM 1644 O O . ASP B 1 76 ? -20.031 -7.336 -9.25 1 85.94 76 ASP B O 1
ATOM 1648 N N . ILE B 1 77 ? -18.875 -9.25 -8.977 1 85.88 77 ILE B N 1
ATOM 1649 C CA . ILE B 1 77 ? -17.875 -8.812 -9.945 1 85.88 77 ILE B CA 1
ATOM 1650 C C . ILE B 1 77 ? -17.344 -10.023 -10.719 1 85.88 77 ILE B C 1
ATOM 1652 O O . ILE B 1 77 ? -17.344 -11.141 -10.203 1 85.88 77 ILE B O 1
ATOM 1656 N N . SER B 1 78 ? -16.953 -9.758 -11.93 1 94.69 78 SER B N 1
ATOM 1657 C CA . SER B 1 78 ? -16.266 -10.742 -12.758 1 94.69 78 SER B CA 1
ATOM 1658 C C . SER B 1 78 ? -14.844 -10.297 -13.086 1 94.69 78 SER B C 1
ATOM 1660 O O . SER B 1 78 ? -14.625 -9.148 -13.477 1 94.69 78 SER B O 1
ATOM 1662 N N . ILE B 1 79 ? -13.891 -11.305 -12.898 1 94.19 79 ILE B N 1
ATOM 1663 C CA . ILE B 1 79 ? -12.508 -10.906 -13.148 1 94.19 79 ILE B CA 1
ATOM 1664 C C . ILE B 1 79 ? -11.852 -11.898 -14.102 1 94.19 79 ILE B C 1
ATOM 1666 O O . ILE B 1 79 ? -12.305 -13.039 -14.227 1 94.19 79 ILE B O 1
ATOM 1670 N N . ASP B 1 80 ? -10.875 -11.398 -14.844 1 97.19 80 ASP B N 1
ATOM 1671 C CA . ASP B 1 80 ? -9.859 -12.227 -15.5 1 97.19 80 ASP B CA 1
ATOM 1672 C C . ASP B 1 80 ? -8.516 -12.109 -14.781 1 97.19 80 ASP B C 1
ATOM 1674 O O . ASP B 1 80 ? -7.848 -11.078 -14.859 1 97.19 80 ASP B O 1
ATOM 1678 N N . LEU B 1 81 ? -8.18 -13.164 -14.094 1 97.69 81 LEU B N 1
ATOM 1679 C CA . LEU B 1 81 ? -6.922 -13.195 -13.359 1 97.69 81 LEU B CA 1
ATOM 1680 C C . LEU B 1 81 ? -5.793 -13.719 -14.242 1 97.69 81 LEU B C 1
ATOM 1682 O O . LEU B 1 81 ? -5.824 -14.875 -14.672 1 97.69 81 LEU B O 1
ATOM 1686 N N . ILE B 1 82 ? -4.863 -12.844 -14.539 1 98.12 82 ILE B N 1
ATOM 1687 C CA . ILE B 1 82 ? -3.76 -13.164 -15.438 1 98.12 82 ILE B CA 1
ATOM 1688 C C . ILE B 1 82 ? -2.482 -13.391 -14.633 1 98.12 82 ILE B C 1
ATOM 1690 O O . ILE B 1 82 ? -1.958 -12.461 -14.016 1 98.12 82 ILE B O 1
ATOM 1694 N N . ALA B 1 83 ? -1.964 -14.594 -14.688 1 98.5 83 ALA B N 1
ATOM 1695 C CA . ALA B 1 83 ? -0.842 -14.984 -13.836 1 98.5 83 ALA B CA 1
ATOM 1696 C C . ALA B 1 83 ? 0.455 -15.047 -14.641 1 98.5 83 ALA B C 1
ATOM 1698 O O . ALA B 1 83 ? 0.474 -15.555 -15.766 1 98.5 83 ALA B O 1
ATOM 1699 N N . TYR B 1 84 ? 1.501 -14.477 -14.086 1 98.44 84 TYR B N 1
ATOM 1700 C CA . TYR B 1 84 ? 2.834 -14.492 -14.68 1 98.44 84 TYR B CA 1
ATOM 1701 C C . TYR B 1 84 ? 3.867 -15 -13.68 1 98.44 84 TYR B C 1
ATOM 1703 O O . TYR B 1 84 ? 3.787 -14.703 -12.484 1 98.44 84 TYR B O 1
ATOM 1711 N N . TYR B 1 85 ? 4.812 -15.734 -14.227 1 97.81 85 TYR B N 1
ATOM 1712 C CA . TYR B 1 85 ? 5.996 -16.047 -13.438 1 97.81 85 TYR B CA 1
ATOM 1713 C C . TYR B 1 85 ? 6.93 -14.852 -13.359 1 97.81 85 TYR B C 1
ATOM 1715 O O . TYR B 1 85 ? 7.16 -14.164 -14.359 1 97.81 85 TYR B O 1
ATOM 1723 N N . CYS B 1 86 ? 7.359 -14.609 -12.07 1 97.38 86 CYS B N 1
ATOM 1724 C CA . CYS B 1 86 ? 8.227 -13.461 -11.828 1 97.38 86 CYS B CA 1
ATOM 1725 C C . CYS B 1 86 ? 9.43 -13.852 -10.977 1 97.38 86 CYS B C 1
ATOM 1727 O O . CYS B 1 86 ? 9.367 -14.82 -10.219 1 97.38 86 CY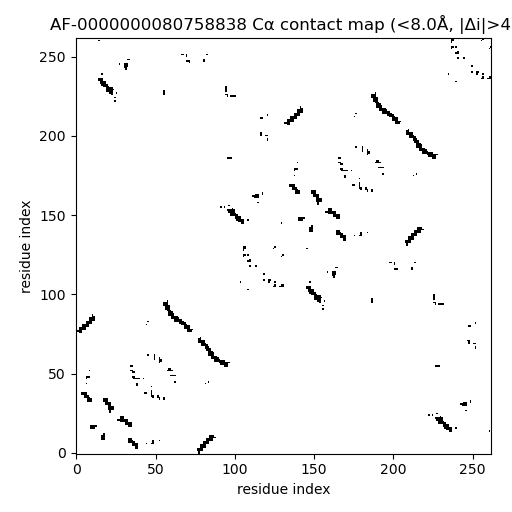S B O 1
ATOM 1729 N N . THR B 1 87 ? 10.492 -13.039 -11.133 1 96.25 87 THR B N 1
ATOM 1730 C CA . THR B 1 87 ? 11.664 -13.148 -10.266 1 96.25 87 THR B CA 1
ATOM 1731 C C . THR B 1 87 ? 12 -11.797 -9.633 1 96.25 87 THR B C 1
ATOM 1733 O O . THR B 1 87 ? 11.93 -10.758 -10.297 1 96.25 87 THR B O 1
ATOM 1736 N N . ILE B 1 88 ? 12.352 -11.867 -8.312 1 95.75 88 ILE B N 1
ATOM 1737 C CA . ILE B 1 88 ? 12.758 -10.641 -7.641 1 95.75 88 ILE B CA 1
ATOM 1738 C C . ILE B 1 88 ? 14.156 -10.242 -8.094 1 95.75 88 ILE B C 1
ATOM 1740 O O . ILE B 1 88 ? 15.102 -11.023 -7.98 1 95.75 88 ILE B O 1
ATOM 1744 N N . VAL B 1 89 ? 14.242 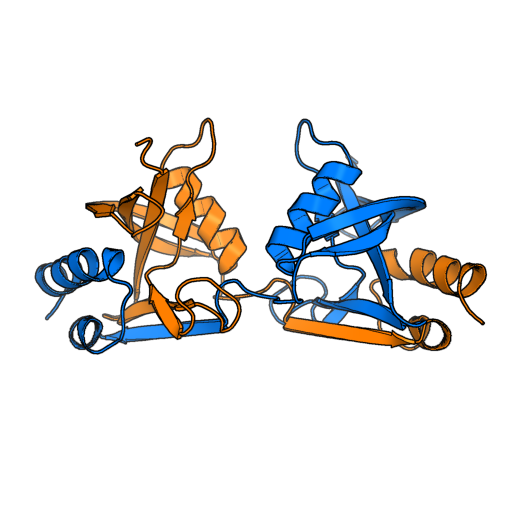-9.078 -8.609 1 95.69 89 VAL B N 1
ATOM 1745 C CA . VAL B 1 89 ? 15.547 -8.633 -9.094 1 95.69 89 VAL B CA 1
ATOM 1746 C C . VAL B 1 89 ? 16.156 -7.633 -8.109 1 95.69 89 VAL B C 1
ATOM 1748 O O . VAL B 1 89 ? 17.375 -7.445 -8.086 1 95.69 89 VAL B O 1
ATOM 1751 N N . ASP B 1 90 ? 15.281 -6.945 -7.379 1 92.31 90 ASP B N 1
ATOM 1752 C CA . ASP B 1 90 ? 15.742 -6 -6.371 1 92.31 90 ASP B CA 1
ATOM 1753 C C . ASP B 1 90 ? 14.711 -5.82 -5.266 1 92.31 90 ASP B C 1
ATOM 1755 O O . ASP B 1 90 ? 13.508 -5.934 -5.512 1 92.31 90 ASP B O 1
ATOM 1759 N N . GLY B 1 91 ? 15.281 -5.672 -4.121 1 87.88 91 GLY B N 1
ATOM 1760 C CA . GLY B 1 91 ? 14.406 -5.34 -3.008 1 87.88 91 GLY B CA 1
ATOM 1761 C C . GLY B 1 91 ? 14.18 -6.508 -2.062 1 87.88 91 GLY B C 1
ATOM 1762 O O . GLY B 1 91 ? 14.461 -7.656 -2.404 1 87.88 91 GLY B O 1
ATOM 1763 N N . GLU B 1 92 ? 13.719 -6.125 -0.804 1 86.56 92 GLU B N 1
ATOM 1764 C CA . GLU B 1 92 ? 13.203 -7.055 0.194 1 86.56 92 GLU B CA 1
ATOM 1765 C C . GLU B 1 92 ? 11.727 -6.797 0.475 1 86.56 92 GLU B C 1
ATOM 1767 O O . GLU B 1 92 ? 11.281 -5.648 0.481 1 86.56 92 GLU B O 1
ATOM 1772 N N . ILE B 1 93 ? 11.031 -7.906 0.644 1 86.44 93 ILE B N 1
ATOM 1773 C CA . ILE B 1 93 ? 9.586 -7.793 0.795 1 86.44 93 ILE B CA 1
ATOM 1774 C C . ILE B 1 93 ? 9.258 -6.914 1.999 1 86.44 93 ILE B C 1
ATOM 1776 O O . ILE B 1 93 ? 9.734 -7.168 3.109 1 86.44 93 ILE B O 1
ATOM 1780 N N . GLN B 1 94 ? 8.547 -5.934 1.678 1 78.5 94 GLN B N 1
ATOM 1781 C CA . GLN B 1 94 ? 7.98 -5.031 2.674 1 78.5 94 GLN B CA 1
ATOM 1782 C C . GLN B 1 94 ? 6.52 -4.719 2.361 1 78.5 94 GLN B C 1
ATOM 1784 O O . GLN B 1 94 ? 6.203 -4.234 1.273 1 78.5 94 GLN B O 1
ATOM 1789 N N . MET B 1 95 ? 5.57 -5.008 3.143 1 71.94 95 MET B N 1
ATOM 1790 C CA . MET B 1 95 ? 4.145 -4.949 2.84 1 71.94 95 MET B CA 1
ATOM 1791 C C . MET B 1 95 ? 3.607 -3.533 3.012 1 71.94 95 MET B C 1
ATOM 1793 O O . MET B 1 95 ? 2.518 -3.215 2.535 1 71.94 95 MET B O 1
ATOM 1797 N N . SER B 1 96 ? 4.242 -2.686 3.678 1 70.12 96 SER B N 1
ATOM 1798 C CA . SER B 1 96 ? 3.717 -1.337 3.859 1 70.12 96 SER B CA 1
ATOM 1799 C C . SER B 1 96 ? 4.844 -0.31 3.932 1 70.12 96 SER B C 1
ATOM 1801 O O . SER B 1 96 ? 5.961 -0.634 4.336 1 70.12 96 SER B O 1
ATOM 1803 N N . VAL B 1 97 ? 4.535 0.803 3.209 1 70.88 97 VAL B N 1
ATOM 1804 C CA . VAL B 1 97 ? 5.461 1.921 3.361 1 70.88 97 VAL B CA 1
ATOM 1805 C C . VAL B 1 97 ? 5.539 2.33 4.828 1 70.88 97 VAL B C 1
ATOM 1807 O O . VAL B 1 97 ? 6.59 2.771 5.301 1 70.88 97 VAL B O 1
ATOM 1810 N N . HIS B 1 98 ? 4.441 2.111 5.41 1 81.62 98 HIS B N 1
ATOM 1811 C CA . HIS B 1 98 ? 4.387 2.402 6.84 1 81.62 98 HIS B CA 1
ATOM 1812 C C . HIS B 1 98 ? 4.102 1.141 7.648 1 81.62 98 HIS B C 1
ATOM 1814 O O . HIS B 1 98 ? 3.377 0.255 7.188 1 81.62 98 HIS B O 1
ATOM 1820 N N . ASP B 1 99 ? 4.742 1.126 8.75 1 78.94 99 ASP B N 1
ATOM 1821 C CA . ASP B 1 99 ? 4.531 -0.077 9.547 1 78.94 99 ASP B CA 1
ATOM 1822 C C . ASP B 1 99 ? 3.598 0.203 10.727 1 78.94 99 ASP B C 1
ATOM 1824 O O . ASP B 1 99 ? 3.057 -0.726 11.328 1 78.94 99 ASP B O 1
ATOM 1828 N N . LYS B 1 100 ? 3.422 1.472 11.109 1 84.81 100 LYS B N 1
ATOM 1829 C CA . LYS B 1 100 ? 2.562 1.862 12.219 1 84.81 100 LYS B CA 1
ATOM 1830 C C . LYS B 1 100 ? 1.832 3.168 11.922 1 84.81 100 LYS B C 1
ATOM 1832 O O . LYS B 1 100 ? 2.258 3.939 11.055 1 84.81 100 LYS B O 1
ATOM 1837 N N . TYR B 1 101 ? 0.697 3.287 12.453 1 92.69 101 TYR B N 1
ATOM 1838 C CA . TYR B 1 101 ? 0.038 4.586 12.516 1 92.69 101 TYR B CA 1
ATOM 1839 C C . TYR B 1 101 ? -0.343 4.93 13.953 1 92.69 101 TYR B C 1
ATOM 1841 O O . TYR B 1 101 ? -0.453 4.043 14.805 1 92.69 101 TYR B O 1
ATOM 1849 N N . LYS B 1 102 ? -0.49 6.297 14.242 1 94.75 102 LYS B N 1
ATOM 1850 C CA . LYS B 1 102 ? -0.889 6.754 15.57 1 94.75 102 LYS B CA 1
ATOM 1851 C C . LYS B 1 102 ? -1.806 7.973 15.484 1 94.75 102 LYS B C 1
ATOM 1853 O O . LYS B 1 102 ? -1.606 8.844 14.641 1 94.75 102 LYS B O 1
ATOM 1858 N N . TRP B 1 103 ? -2.756 7.875 16.328 1 96.62 103 TRP B N 1
ATOM 1859 C CA . TRP B 1 103 ? -3.48 9.094 16.656 1 96.62 103 TRP B CA 1
ATOM 1860 C C . TRP B 1 103 ? -2.816 9.82 17.828 1 96.62 103 TRP B C 1
ATOM 1862 O O . TRP B 1 103 ? -2.785 9.312 18.953 1 96.62 103 TRP B O 1
ATOM 1872 N N . VAL B 1 104 ? -2.32 11.008 17.516 1 97.06 104 VAL B N 1
ATOM 1873 C CA . VAL B 1 104 ? -1.536 11.742 18.5 1 97.06 104 VAL B CA 1
ATOM 1874 C C . VAL B 1 104 ? -2.254 13.039 18.859 1 97.06 104 VAL B C 1
ATOM 1876 O O . VAL B 1 104 ? -2.77 13.742 17.984 1 97.06 104 VAL B O 1
ATOM 1879 N N . LYS B 1 105 ? -2.293 13.312 20.156 1 97.19 105 LYS B N 1
ATOM 1880 C CA . LYS B 1 105 ? -2.812 14.625 20.531 1 97.19 105 LYS B CA 1
ATOM 1881 C C . LYS B 1 105 ? -2.051 15.742 19.828 1 97.19 105 LYS B C 1
ATOM 1883 O O . LYS B 1 105 ? -0.824 15.695 19.734 1 97.19 105 LYS B O 1
ATOM 1888 N N . ILE B 1 106 ? -2.809 16.719 19.438 1 97.06 106 ILE B N 1
ATOM 1889 C CA . ILE B 1 106 ? -2.221 17.812 18.672 1 97.06 106 ILE B CA 1
ATOM 1890 C C . ILE B 1 106 ? -1.08 18.438 19.453 1 97.06 106 ILE B C 1
ATOM 1892 O O . ILE B 1 106 ? -0.013 18.719 18.906 1 97.06 106 ILE B O 1
ATOM 1896 N N . GLU B 1 107 ? -1.279 18.609 20.688 1 95.69 107 GLU B N 1
ATOM 1897 C CA . GLU B 1 107 ? -0.292 19.281 21.531 1 95.69 107 GLU B CA 1
ATOM 1898 C C . GLU B 1 107 ? 0.969 18.438 21.688 1 95.69 107 GLU B C 1
ATOM 1900 O O . GLU B 1 107 ? 2.035 18.953 22.016 1 95.69 107 GLU B O 1
ATOM 1905 N N . ASP B 1 108 ? 0.87 17.141 21.469 1 96.94 108 ASP B N 1
ATOM 1906 C CA . ASP B 1 108 ? 1.992 16.219 21.641 1 96.94 108 ASP B CA 1
ATOM 1907 C C . ASP B 1 108 ? 2.668 15.93 20.297 1 96.94 108 ASP B C 1
ATOM 1909 O O . ASP B 1 108 ? 3.643 15.172 20.234 1 96.94 108 ASP B O 1
ATOM 1913 N N . LEU B 1 109 ? 2.189 16.5 19.297 1 97.06 109 LEU B N 1
ATOM 1914 C CA . LEU B 1 109 ? 2.604 16.188 17.938 1 97.06 109 LEU B CA 1
ATOM 1915 C C . LEU B 1 109 ? 4.105 16.375 17.766 1 97.06 109 LEU B C 1
ATOM 1917 O O . LEU B 1 109 ? 4.785 15.539 17.172 1 97.06 109 LEU B O 1
ATOM 1921 N N . LEU B 1 110 ? 4.676 17.406 18.359 1 96.94 110 LEU B N 1
ATOM 1922 C CA . LEU B 1 110 ? 6.078 17.75 18.172 1 96.94 110 LEU B CA 1
ATOM 1923 C C . LEU B 1 110 ? 6.977 16.906 19.062 1 96.94 110 LEU B C 1
ATOM 1925 O O . LEU B 1 110 ? 8.203 17 18.984 1 96.94 110 LEU B O 1
ATOM 1929 N N . ASN B 1 111 ? 6.414 16.031 19.891 1 97.19 111 ASN B N 1
ATOM 1930 C CA . ASN B 1 111 ? 7.172 15.094 20.719 1 97.19 111 ASN B CA 1
ATOM 1931 C C . ASN B 1 111 ? 7.574 13.852 19.938 1 97.19 111 ASN B C 1
ATOM 1933 O O . ASN B 1 111 ? 8.375 13.039 20.406 1 97.19 111 ASN B O 1
ATOM 1937 N N . TYR B 1 112 ? 7.062 13.664 18.797 1 97 112 TYR B N 1
ATOM 1938 C CA . TYR B 1 112 ? 7.383 12.516 17.953 1 97 112 TYR B CA 1
ATOM 1939 C C . TYR B 1 112 ? 8.523 12.844 17 1 97 112 TYR B C 1
ATOM 1941 O O . TYR B 1 112 ? 8.727 14.008 16.641 1 97 112 TYR B O 1
ATOM 1949 N N . ASP B 1 113 ? 9.273 11.867 16.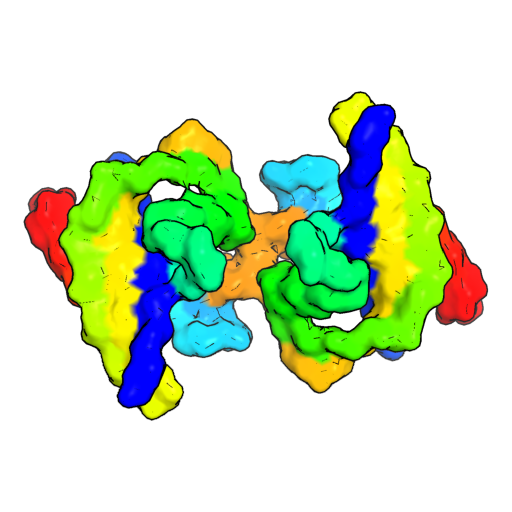641 1 96.88 113 ASP B N 1
ATOM 1950 C CA . ASP B 1 113 ? 10.375 12.039 15.695 1 96.88 113 ASP B CA 1
ATOM 1951 C C . ASP B 1 113 ? 9.867 12.188 14.266 1 96.88 113 ASP B C 1
ATOM 1953 O O . ASP B 1 113 ? 10.039 11.289 13.438 1 96.88 113 ASP B O 1
ATOM 1957 N N . LEU B 1 114 ? 9.312 13.359 13.953 1 97.5 114 LEU B N 1
ATOM 1958 C CA . LEU B 1 114 ? 8.75 13.656 12.641 1 97.5 114 LEU B CA 1
ATOM 1959 C C . LEU B 1 114 ? 9.859 13.875 11.617 1 97.5 114 LEU B C 1
ATOM 1961 O O . LEU B 1 114 ? 10.938 14.367 11.961 1 97.5 114 LEU B O 1
ATOM 1965 N N . LEU B 1 115 ? 9.578 13.516 10.398 1 95.19 115 LEU B N 1
ATOM 1966 C CA . LEU B 1 115 ? 10.516 13.836 9.336 1 95.19 115 LEU B CA 1
ATOM 1967 C C . LEU B 1 115 ? 10.695 15.344 9.203 1 95.19 115 LEU B C 1
ATOM 1969 O O . LEU B 1 115 ? 9.742 16.109 9.422 1 95.19 115 LEU B O 1
ATOM 1973 N N . PRO B 1 116 ? 11.844 15.703 8.805 1 95.44 116 PRO B N 1
ATOM 1974 C CA . PRO B 1 11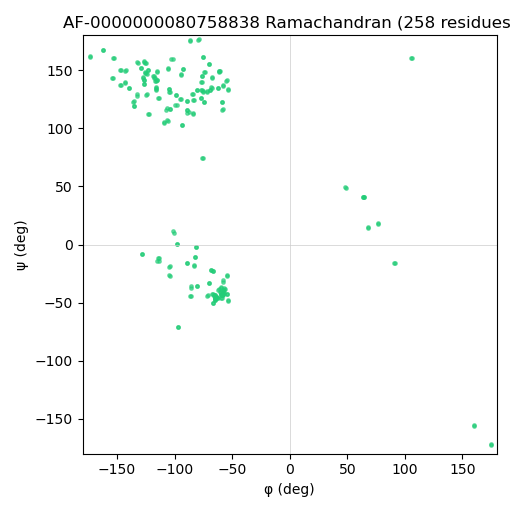6 ? 12.172 17.125 8.789 1 95.44 116 PRO B CA 1
ATOM 1975 C C . PRO B 1 116 ? 11.164 17.953 7.992 1 95.44 116 PRO B C 1
ATOM 1977 O O . PRO B 1 116 ? 10.773 19.047 8.414 1 95.44 116 PRO B O 1
ATOM 1980 N N . ALA B 1 117 ? 10.781 17.484 6.914 1 95.31 117 ALA B N 1
ATOM 1981 C CA . ALA B 1 117 ? 9.859 18.219 6.059 1 95.31 117 ALA B CA 1
ATOM 1982 C C . ALA B 1 117 ? 8.492 18.359 6.715 1 95.31 117 ALA B C 1
ATOM 1984 O O . ALA B 1 117 ? 7.738 19.281 6.402 1 95.31 117 ALA B O 1
ATOM 1985 N N . ASP B 1 118 ? 8.18 17.469 7.66 1 97.56 118 ASP B N 1
ATOM 1986 C CA . ASP B 1 118 ? 6.863 17.438 8.289 1 97.56 118 ASP B CA 1
ATOM 1987 C C . ASP B 1 118 ? 6.828 18.344 9.523 1 97.56 118 ASP B C 1
ATOM 1989 O O . ASP B 1 118 ? 5.754 18.703 10 1 97.56 118 ASP B O 1
ATOM 1993 N N . VAL B 1 119 ? 7.941 18.734 10.031 1 97.56 119 VAL B N 1
ATOM 1994 C CA . VAL B 1 119 ? 8.039 19.469 11.289 1 97.56 119 VAL B CA 1
ATOM 1995 C C . VAL B 1 119 ? 7.379 20.828 11.133 1 97.56 119 VAL B C 1
ATOM 1997 O O . VAL B 1 119 ? 6.555 21.234 11.961 1 97.56 119 VAL B O 1
ATOM 2000 N N . PRO B 1 120 ? 7.699 21.547 10.055 1 97.75 120 PRO B N 1
ATOM 2001 C CA . PRO B 1 120 ? 7.027 22.844 9.914 1 97.75 120 PRO B CA 1
ATOM 2002 C C . PRO B 1 120 ? 5.508 22.719 9.836 1 97.75 120 PRO B C 1
ATOM 2004 O O . PRO B 1 120 ? 4.785 23.594 10.328 1 97.75 120 PRO B O 1
ATOM 2007 N N . ILE B 1 121 ? 5.047 21.734 9.219 1 97.88 121 ILE B N 1
ATOM 2008 C CA . ILE B 1 121 ? 3.607 21.5 9.133 1 97.88 121 ILE B CA 1
ATOM 2009 C C . ILE B 1 121 ? 3.041 21.219 10.523 1 97.88 121 ILE B C 1
ATOM 2011 O O . ILE B 1 121 ? 2.006 21.781 10.898 1 97.88 121 ILE B O 1
ATOM 2015 N N . ALA B 1 122 ? 3.725 20.359 11.242 1 97.88 122 ALA B N 1
ATOM 2016 C CA . ALA B 1 122 ? 3.301 20.031 12.602 1 97.88 122 ALA B CA 1
ATOM 2017 C C . ALA B 1 122 ? 3.232 21.281 13.477 1 97.88 122 ALA B C 1
ATOM 2019 O O . ALA B 1 122 ? 2.289 21.453 14.25 1 97.88 122 ALA B O 1
ATOM 2020 N N . LYS B 1 123 ? 4.195 22.094 13.359 1 97.81 123 LYS B N 1
ATOM 2021 C CA . LYS B 1 123 ? 4.211 23.344 14.117 1 97.81 123 LYS B CA 1
ATOM 2022 C C . LYS B 1 123 ? 2.98 24.203 13.805 1 97.81 123 LYS B C 1
ATOM 2024 O O . LYS B 1 123 ? 2.367 24.766 14.703 1 97.81 123 LYS B O 1
ATOM 2029 N N . ARG B 1 124 ? 2.703 24.25 12.555 1 97.31 124 ARG B N 1
ATOM 2030 C CA . ARG B 1 124 ? 1.539 25.031 12.148 1 97.31 124 ARG B CA 1
ATOM 2031 C C . ARG B 1 124 ? 0.252 24.422 12.695 1 97.31 124 ARG B C 1
ATOM 2033 O O . ARG B 1 124 ? -0.632 25.141 13.156 1 97.31 124 ARG B O 1
ATOM 2040 N N . VAL B 1 125 ? 0.143 23.141 12.578 1 97.31 125 VAL B N 1
ATOM 2041 C CA . VAL B 1 125 ? -1.047 22.453 13.062 1 97.31 125 VAL B CA 1
ATOM 2042 C C . VAL B 1 125 ? -1.217 22.703 14.562 1 97.31 125 VAL B C 1
ATOM 2044 O O . VAL B 1 125 ? -2.32 22.984 15.031 1 97.31 125 VAL B O 1
ATOM 2047 N N . VAL B 1 126 ? -0.132 22.562 15.281 1 97 126 VAL B N 1
ATOM 2048 C CA . VAL B 1 126 ? -0.173 22.781 16.719 1 97 126 VAL B CA 1
ATOM 2049 C C . VAL B 1 126 ? -0.612 24.203 17.016 1 97 126 VAL B C 1
ATOM 2051 O O . VAL B 1 126 ? -1.416 24.438 17.922 1 97 126 VAL B O 1
ATOM 2054 N N . LYS B 1 127 ? -0.097 25.109 16.234 1 96.06 127 LYS B N 1
ATOM 2055 C CA . LYS B 1 127 ? -0.417 26.516 16.422 1 96.06 127 LYS B CA 1
ATOM 2056 C C . LYS B 1 127 ? -1.883 26.797 16.094 1 96.06 127 LYS B C 1
ATOM 2058 O O . LYS B 1 127 ? -2.557 27.531 16.828 1 96.06 127 LYS B O 1
ATOM 2063 N N . GLU B 1 128 ? -2.348 26.234 15.062 1 95.38 128 GLU B N 1
ATOM 2064 C CA . GLU B 1 128 ? -3.676 26.562 14.555 1 95.38 128 GLU B CA 1
ATOM 2065 C C . GLU B 1 128 ? -4.754 25.734 15.258 1 95.38 128 GLU B C 1
ATOM 2067 O O . GLU B 1 128 ? -5.883 26.203 15.422 1 95.38 128 GLU B O 1
ATOM 2072 N N . LYS B 1 129 ? -4.375 24.5 15.562 1 92.56 129 LYS B N 1
ATOM 2073 C CA . LYS B 1 129 ? -5.406 23.578 16.047 1 92.56 129 LYS B CA 1
ATOM 2074 C C . LYS B 1 129 ? -5.141 23.156 17.484 1 92.56 129 LYS B C 1
ATOM 2076 O O . LYS B 1 129 ? -5.988 22.516 18.109 1 92.56 129 LYS B O 1
ATOM 2081 N N . GLY B 1 130 ? -3.922 23.469 17.844 1 84.38 130 GLY B N 1
ATOM 2082 C CA . GLY B 1 130 ? -3.586 23.125 19.219 1 84.38 130 GLY B CA 1
ATOM 2083 C C . GLY B 1 130 ? -4.359 23.938 20.25 1 84.38 130 GLY B C 1
ATOM 2084 O O . GLY B 1 130 ? -4.863 25.016 19.938 1 84.38 130 GLY B O 1
ATOM 2085 N N . SER B 1 131 ? -4.691 23.203 21.359 1 71.25 131 SER B N 1
ATOM 2086 C CA . SER B 1 131 ? -5.359 23.875 22.469 1 71.25 131 SER B CA 1
ATOM 2087 C C . SER B 1 131 ? -4.395 24.797 23.203 1 71.25 131 SER B C 1
ATOM 2089 O O . SER B 1 131 ? -3.188 24.531 23.25 1 71.25 131 SER B O 1
#

Foldseek 3Di:
DDAWEKEFEWEDDPNDTDWDAADCVDVVHGDIGGFTTTDDPPDDNQRRRQVRCCAQFVFGKDFDAWDDWDWDDDPVHTYIYTYTYIYTPDDGGDGDPDDDDDDDQLCCQCVDPDDPVCNVVSVVCCVVVND/DDAWEKEFEWEDDPNDTDWDAADCVDVVHRDIGGFTTTDDPPDDNQRRRQVRCCAQFVFGKDFDAWDDWDWDDDPVHTYIYTYTYIYTPDDGGDGDPDDDDDDDQLCCQCVDPDDPVCNVVSVVCCVVVND

pLDDT: mean 91.78, std 7.63, range [56.88, 98.5]

Solvent-accessible surface area (backbone atoms only — not comparable to full-atom values): 13978 Å² total; per-residue (Å²): 128,85,62,45,52,28,29,26,40,45,34,65,56,95,71,16,32,47,35,28,23,27,15,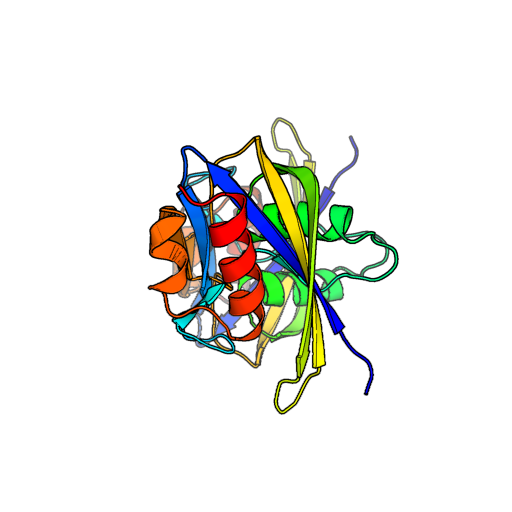81,88,39,83,66,45,68,26,27,34,54,48,44,41,70,57,56,89,96,53,53,68,65,56,33,35,39,50,34,35,30,67,47,25,44,29,41,54,43,77,75,40,84,69,50,73,40,79,36,77,53,97,88,48,36,36,36,40,37,32,28,33,29,40,81,75,40,74,63,86,35,54,34,71,39,72,46,73,44,77,34,46,38,79,52,50,82,76,49,66,50,34,75,70,42,43,65,54,49,52,48,47,30,67,73,68,27,129,127,84,63,44,52,28,29,27,39,46,36,66,55,95,69,17,32,48,34,28,23,26,15,80,91,39,84,65,44,68,26,28,34,52,49,44,41,71,56,57,89,97,52,52,65,66,55,34,34,38,51,35,34,31,68,46,25,43,28,42,54,45,79,75,41,83,68,51,74,40,79,37,76,55,97,90,50,38,35,36,39,37,31,29,35,28,40,79,76,40,73,62,86,36,53,34,72,39,71,46,73,44,77,33,45,37,79,52,50,82,76,49,66,50,36,75,69,40,44,66,54,49,53,48,45,29,67,75,68,27,128

Sequence (262 aa):
MERIRVTAGIIINNDKVLITRRAPNENFAGGWEFPGGKIEADETPEECLARELKEELNITVSVEGFCTEVPYDYDDISIDLIAYYCTIVDGEIQMSVHDKYKWVKIEDLLNYDLLPADVPIAKRVVKEKGSMERIRVTAGIIINNDKVLITRRAPNENFAGGWEFPGGKIEADETPEECLARELKEELNITVSVEGFCTEVPYDYDDISIDLIAYYCTIVDGEIQMSVHDKYKWVKIEDLLNYDLLPADVPIAKRVVKEKGS

Secondary structure (DSSP, 8-state):
--PEEEEEEEEEETTEEEEEEE-TTSTTTT-EE-SEEE--TT--HHHHHHHHHHHHH--EEEEEEEEEEEEEE-SS-EEEEEEEEEEEEE----S-SEEEEEEEEGGGGGGS-B-GGGHHHHHHHHHHH--/-PPEEEEEEEEEETTEEEEEEE-TTSTTTT-EE-SEEE--TT--HHHHHHHHHHHHH--EEEEEEEEEEEEEE-SS-EEEEEEEEEEEEE----S-SEEEEEEEEGGGGGGS-B-GGGHHHHHHHHHHH--

Nearest PDB structures (foldseek):
  3ees-assembly1_B  TM=7.036E-01  e=3.790E-11  Bdellovibrio bacteriovorus
  3ffu-assembly1_B  TM=7.179E-01  e=8.475E-11  Bdellovibrio bacteriovorus
  3ef5-assembly1_B  TM=7.020E-01  e=1.391E-10  Bdellovibrio bacteriovorus
  3gwy-assembly1_B  TM=6.302E-01  e=3.983E-10  Bacteroides fragilis NCTC 9343
  2rrk-assembly1_A  TM=6.416E-01  e=4.508E-10  Escherichia coli K-12

Radius of gyration: 20.08 Å; Cα contacts (8 Å, |Δi|>4): 588; chains: 2; bounding box: 42×58×43 Å